Protein AF-A0A7K4MLX9-F1 (afdb_monomer)

Radius of gyration: 17.75 Å; Cα contacts (8 Å, |Δi|>4): 336; chains: 1; bounding box: 45×36×47 Å

pLDDT: mean 94.97, std 6.65, range [47.34, 98.75]

Solvent-accessible surface area (backbone atoms only — not comparable to full-atom values): 11763 Å² total; per-residue (Å²): 128,85,78,51,62,34,14,46,46,67,45,58,50,30,61,46,73,47,86,78,78,40,50,75,45,73,46,30,42,31,39,20,49,99,90,43,83,48,68,15,24,62,93,42,92,89,40,18,49,68,58,40,51,53,48,54,52,51,40,49,76,73,60,34,30,38,30,23,75,53,36,79,82,49,44,52,58,47,40,33,73,74,67,72,45,86,79,58,72,91,35,51,46,50,48,63,73,35,66,70,46,47,57,50,54,76,76,45,96,61,89,47,69,58,54,56,26,56,78,68,74,39,78,64,67,38,76,59,71,46,48,73,47,16,56,64,37,58,74,34,66,70,49,44,53,49,11,48,53,53,3,49,54,46,14,73,74,69,73,49,56,51,67,59,29,23,52,50,23,33,53,36,24,18,43,24,46,24,52,51,54,35,40,54,51,21,57,76,54,73,64,37,73,85,30,69,35,42,43,32,54,54,37,49,22,49,36,40,41,52,46,50,54,53,56,66,70,70,108

Mean predicted aligned error: 3.41 Å

Sequence (219 aa):
MNEKIVCLDIETENTGTDIKDGNKRIISIQLYNDEIEEIYYDNSNDTNIEKGKERIKSLLDDGFIFVGYNLINFDVPLIKKFLDIEIPLSSIIEIMEMNKVIELRKNLKKYKLEDVCNELGVECTHKKLLIPFAEQYKNKLDVIERAKMEGAKTASIKGWSLEFCRKRALDLISGGLAILDTYNKFIRSNGSSDSIFYKYAIGDVRTEYNLYRKLRTMN

Secondary structure (DSSP, 8-state):
----EEEEEEEE---SS-TTT----EEEEEEESSS-EEEEETT-SSS-HHHHHHHHHHHHHTT-EEEESSTTTTHHHHHHHHH-----GGGEEEGGGSHHHHHHHTT-S---HHHHHHHTT----GGGGGHHHHHHHHT-HHHHHHHHHHHHHHHHHH---HHHHHHHHHHHHHHHHHHHHHHHHHHHTTT-TTSHHHHHHHHHHHHHHHHHHHHHHT-

Nearest PDB structures (foldseek):
  1jch-assembly1_A  TM=2.380E-01  e=7.430E+00  Escherichia coli str. K-12 substr. W3110
  7nsu-assembly1_D  TM=2.087E-01  e=5.332E+00  Escherichia coli

Foldseek 3Di:
DPAQEKEKDWDFQALFLDLAPRTPATQWIFIDDPVDTAIAGPPAPPRHPLVVLVVVVVCVVVPAAYEAECCVPHVQSRCCVHVVDHDDPVSYDHLCPQPVNVVVVVVDPDNDLVVLCVVLVFDQCLVVLLVVQLVVQLPDPVLLVSLLVQLVVCCVVPVDDSVVSSVSRSSRNSSSVSLVVQSVVCVVVSNDCPGSNNSNRSSRSVSRNVSVVSSVVVD

InterPro domains:
  IPR012337 Ribonuclease H-like superfamily [SSF53098] (5-122)
  IPR036397 Ribonuclease H superfamily [G3DSA:3.30.420.10] (5-219)
  IPR038720 YprB, ribonuclease H-like domain [PF13482] (6-127)

Structure (mmCIF, N/CA/C/O backbone):
data_AF-A0A7K4MLX9-F1
#
_entry.id   AF-A0A7K4MLX9-F1
#
loop_
_atom_site.group_PDB
_atom_site.id
_atom_site.type_symbol
_atom_site.label_atom_id
_atom_site.label_alt_id
_atom_site.label_comp_id
_atom_site.label_asym_id
_atom_site.label_entity_id
_atom_site.label_seq_id
_atom_site.pdbx_PDB_ins_code
_atom_site.Cartn_x
_atom_site.Cartn_y
_atom_site.Cartn_z
_atom_site.occupancy
_atom_site.B_iso_or_equiv
_atom_site.auth_seq_id
_atom_site.auth_comp_id
_atom_site.auth_asym_id
_atom_site.auth_atom_id
_atom_site.pdbx_PDB_model_num
ATOM 1 N N . MET A 1 1 ? -24.659 6.577 16.760 1.00 47.34 1 MET A N 1
ATOM 2 C CA . MET A 1 1 ? -23.652 5.519 16.985 1.00 47.34 1 MET A CA 1
ATOM 3 C C . MET A 1 1 ? -22.390 5.986 16.298 1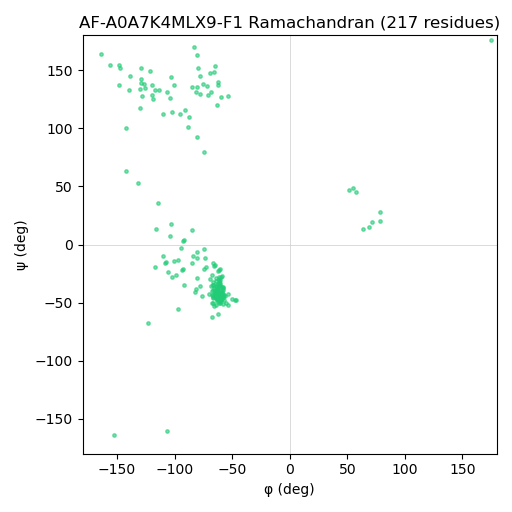.00 47.34 1 MET A C 1
ATOM 5 O O . MET A 1 1 ? -22.505 6.414 15.157 1.00 47.34 1 MET A O 1
ATOM 9 N N . ASN A 1 2 ? -21.242 5.982 16.976 1.00 60.81 2 ASN A N 1
ATOM 10 C CA . ASN A 1 2 ? -19.975 6.192 16.278 1.00 60.81 2 ASN A CA 1
ATOM 11 C C . ASN A 1 2 ? -19.807 5.018 15.312 1.00 60.81 2 ASN A C 1
ATOM 13 O O . ASN A 1 2 ? -19.879 3.865 15.738 1.00 60.81 2 ASN A O 1
ATOM 17 N N . GLU A 1 3 ? -19.704 5.303 14.016 1.00 78.44 3 GLU A N 1
ATOM 18 C CA . GLU A 1 3 ? -19.410 4.270 13.025 1.00 78.44 3 GLU A CA 1
ATOM 19 C C . GLU A 1 3 ? -18.058 3.645 13.392 1.00 78.44 3 GLU A C 1
ATOM 21 O O . GLU A 1 3 ? -17.076 4.361 13.595 1.00 78.44 3 GLU A O 1
ATOM 26 N N . LYS A 1 4 ? -18.012 2.315 13.512 1.00 94.06 4 LYS A N 1
ATOM 27 C CA . LYS A 1 4 ? -16.773 1.572 13.752 1.00 94.06 4 LYS A CA 1
ATOM 28 C C . LYS A 1 4 ? -15.970 1.541 12.451 1.00 94.06 4 LYS A C 1
ATOM 30 O O . LYS A 1 4 ? -16.059 0.585 11.693 1.00 94.06 4 LYS A O 1
ATOM 35 N N . ILE A 1 5 ? -15.263 2.623 12.143 1.00 97.44 5 ILE A N 1
ATOM 36 C CA . ILE A 1 5 ? -14.449 2.740 10.928 1.00 97.44 5 ILE A CA 1
ATOM 37 C C . ILE A 1 5 ? -12.985 2.492 11.266 1.00 97.44 5 ILE A C 1
ATOM 39 O O . ILE A 1 5 ? -12.473 3.017 12.256 1.00 97.44 5 ILE A O 1
ATOM 43 N N . VAL A 1 6 ? -12.297 1.735 10.418 1.00 98.38 6 VAL A N 1
ATOM 44 C CA . VAL A 1 6 ? -10.840 1.599 10.461 1.00 98.38 6 VAL A CA 1
ATOM 45 C C . VAL A 1 6 ? -10.290 1.590 9.043 1.00 98.38 6 VAL A C 1
ATOM 47 O O . VAL A 1 6 ? -10.831 0.936 8.155 1.00 98.38 6 VAL A O 1
ATOM 50 N N . CYS A 1 7 ? -9.244 2.369 8.806 1.00 98.56 7 CYS A N 1
ATOM 51 C CA . CYS A 1 7 ? -8.537 2.365 7.542 1.00 98.56 7 CYS A CA 1
ATOM 52 C C . CYS A 1 7 ? -7.660 1.122 7.451 1.00 98.56 7 CYS A C 1
ATOM 54 O O . CYS A 1 7 ? -7.023 0.762 8.440 1.00 98.56 7 CYS A O 1
ATOM 56 N N . LEU A 1 8 ? -7.636 0.486 6.287 1.00 98.69 8 LEU A N 1
ATOM 57 C CA . LEU A 1 8 ? -6.836 -0.698 5.996 1.00 98.69 8 LEU A CA 1
ATOM 58 C C . LEU A 1 8 ? -6.009 -0.423 4.745 1.00 98.69 8 LEU A C 1
ATOM 60 O O . LEU A 1 8 ? -6.537 0.131 3.791 1.00 98.69 8 LEU A O 1
ATOM 64 N N . ASP A 1 9 ? -4.752 -0.843 4.757 1.00 98.50 9 ASP A N 1
ATOM 65 C CA . ASP A 1 9 ? -3.885 -0.885 3.577 1.00 98.50 9 ASP A CA 1
ATOM 66 C C . ASP A 1 9 ? -2.912 -2.061 3.720 1.00 98.50 9 ASP A C 1
ATOM 68 O O . ASP A 1 9 ? -2.634 -2.524 4.843 1.00 98.50 9 ASP A O 1
ATOM 72 N N . ILE A 1 10 ? -2.423 -2.578 2.594 1.00 98.38 10 ILE A N 1
ATOM 73 C CA . ILE A 1 10 ? -1.382 -3.603 2.582 1.00 98.38 10 ILE A CA 1
ATOM 74 C C . ILE A 1 10 ? -0.216 -3.242 1.670 1.00 98.38 10 ILE A C 1
ATOM 76 O O . ILE A 1 10 ? -0.364 -2.832 0.523 1.00 98.38 10 ILE A O 1
ATOM 80 N N . GLU A 1 11 ? 0.979 -3.595 2.130 1.00 98.00 11 GLU A N 1
ATOM 81 C CA . GLU A 1 11 ? 2.171 -3.579 1.296 1.00 98.00 11 GLU A CA 1
ATOM 82 C C . GLU A 1 11 ? 2.543 -4.992 0.872 1.00 98.00 11 GLU A C 1
ATOM 84 O O . GLU A 1 11 ? 2.417 -5.964 1.627 1.00 98.00 11 GLU A O 1
ATOM 89 N N . THR A 1 12 ? 3.041 -5.123 -0.356 1.00 97.75 12 THR A N 1
ATOM 90 C CA . THR A 1 12 ? 3.313 -6.426 -0.975 1.00 97.75 12 THR A CA 1
ATOM 91 C C . THR A 1 12 ? 4.722 -6.518 -1.539 1.00 97.75 12 THR A C 1
ATOM 93 O O . THR A 1 12 ? 5.328 -5.537 -1.969 1.00 97.75 12 THR A O 1
ATOM 96 N N . GLU A 1 13 ? 5.261 -7.737 -1.581 1.00 97.25 13 GLU A N 1
ATOM 97 C CA . GLU A 1 13 ? 6.488 -7.994 -2.328 1.00 97.25 13 GLU A CA 1
ATOM 98 C C . GLU A 1 13 ? 6.155 -8.146 -3.815 1.00 97.25 13 GLU A C 1
ATOM 100 O O . GLU A 1 13 ? 5.873 -9.247 -4.302 1.00 97.25 13 GLU A O 1
ATOM 105 N N . ASN A 1 14 ? 6.233 -7.037 -4.545 1.00 96.25 14 ASN A N 1
ATOM 106 C CA . ASN A 1 14 ? 6.149 -7.012 -5.997 1.00 96.25 14 ASN A CA 1
ATOM 107 C C . ASN A 1 14 ? 7.306 -6.205 -6.567 1.00 96.25 14 ASN A C 1
ATOM 109 O O . ASN A 1 14 ? 7.433 -5.016 -6.319 1.00 96.25 14 ASN A O 1
ATOM 113 N N . THR A 1 15 ? 8.163 -6.859 -7.342 1.00 93.31 15 THR A N 1
ATOM 114 C CA . THR A 1 15 ? 9.302 -6.207 -8.010 1.00 93.31 15 THR A CA 1
ATOM 115 C C . THR A 1 15 ? 9.167 -6.264 -9.529 1.00 93.31 15 THR A C 1
ATOM 117 O O . THR A 1 15 ? 10.149 -6.065 -10.241 1.00 93.31 15 THR A O 1
ATOM 120 N N . GLY A 1 16 ? 7.977 -6.607 -10.029 1.00 93.50 16 GLY A N 1
ATOM 121 C CA . GLY A 1 16 ? 7.649 -6.730 -11.443 1.00 93.50 16 GLY A CA 1
ATOM 122 C C . GLY A 1 16 ? 6.774 -5.581 -11.941 1.00 93.50 16 GLY A C 1
ATOM 123 O O . GLY A 1 16 ? 6.721 -4.501 -11.361 1.00 93.50 16 GLY A O 1
ATOM 124 N N . THR A 1 17 ? 6.103 -5.816 -13.065 1.00 92.44 17 THR A N 1
ATOM 125 C CA . THR A 1 17 ? 5.201 -4.853 -13.720 1.00 92.44 17 THR A CA 1
ATOM 126 C C . THR A 1 17 ? 3.727 -5.236 -13.598 1.00 92.44 17 THR A C 1
ATOM 128 O O . THR A 1 17 ? 2.853 -4.396 -13.823 1.00 92.44 17 THR A O 1
ATOM 131 N N . ASP A 1 18 ? 3.446 -6.489 -13.239 1.00 90.62 18 ASP A N 1
ATOM 132 C CA . ASP A 1 18 ? 2.097 -6.988 -13.019 1.00 90.62 18 ASP A CA 1
ATOM 133 C C . ASP A 1 18 ? 1.683 -6.753 -11.567 1.00 90.62 18 ASP A C 1
ATOM 135 O O . ASP A 1 18 ? 2.079 -7.479 -10.657 1.00 90.62 18 ASP A O 1
ATOM 139 N N . ILE A 1 19 ? 0.889 -5.709 -11.349 1.00 83.19 19 ILE A N 1
ATOM 140 C CA . ILE A 1 19 ? 0.413 -5.325 -10.018 1.00 83.19 19 ILE A CA 1
ATOM 141 C C . ILE A 1 19 ? -0.672 -6.258 -9.470 1.00 83.19 19 ILE A C 1
ATOM 143 O O . ILE A 1 19 ? -1.007 -6.136 -8.302 1.00 83.19 19 ILE A O 1
ATOM 147 N N . LYS A 1 20 ? -1.254 -7.157 -10.272 1.00 81.81 20 LYS A N 1
ATOM 148 C CA . LYS A 1 20 ? -2.275 -8.099 -9.789 1.00 81.81 20 LYS A CA 1
ATOM 149 C C . LYS A 1 20 ? -1.642 -9.443 -9.470 1.00 81.81 20 LYS A C 1
ATOM 151 O O . LYS A 1 20 ? -1.705 -9.914 -8.334 1.00 81.81 20 LYS A O 1
ATOM 156 N N . ASP A 1 21 ? -0.954 -10.005 -10.455 1.00 86.69 21 ASP A N 1
ATOM 157 C CA . ASP A 1 21 ? -0.455 -11.376 -10.386 1.00 86.69 21 ASP A CA 1
ATOM 158 C C . ASP A 1 21 ? 1.034 -11.460 -10.033 1.00 86.69 21 ASP A C 1
ATOM 160 O O . ASP A 1 21 ? 1.507 -12.516 -9.618 1.00 86.69 21 ASP A O 1
ATOM 164 N N . GLY A 1 22 ? 1.771 -10.347 -10.119 1.00 90.88 22 GLY A N 1
ATOM 165 C CA . GLY A 1 22 ? 3.198 -10.278 -9.782 1.00 90.88 22 GLY A CA 1
ATOM 166 C C . GLY A 1 22 ? 3.509 -10.156 -8.286 1.00 90.88 22 GLY A C 1
ATOM 167 O O . GLY A 1 22 ? 4.680 -10.226 -7.907 1.00 90.88 22 GLY A O 1
ATOM 168 N N . ASN A 1 23 ? 2.493 -9.989 -7.432 1.00 96.25 23 ASN A N 1
ATOM 169 C CA . ASN A 1 23 ? 2.669 -9.974 -5.979 1.00 96.25 23 ASN A CA 1
ATOM 170 C C . ASN A 1 23 ? 3.000 -11.385 -5.488 1.00 96.25 23 ASN A C 1
ATOM 172 O O . ASN A 1 23 ? 2.269 -12.332 -5.792 1.00 96.25 23 ASN A O 1
ATOM 176 N N . LYS A 1 24 ? 4.077 -11.526 -4.710 1.00 96.31 24 LYS A N 1
ATOM 177 C CA . LYS A 1 24 ? 4.509 -12.825 -4.168 1.00 96.31 24 LYS A CA 1
ATOM 178 C C . LYS A 1 24 ? 3.930 -13.134 -2.790 1.00 96.31 24 LYS A C 1
ATOM 180 O O . LYS A 1 24 ? 3.677 -14.294 -2.493 1.00 96.31 24 LYS A O 1
ATOM 185 N N . ARG A 1 25 ? 3.770 -12.101 -1.961 1.00 96.75 25 ARG A N 1
ATOM 186 C CA . ARG A 1 25 ? 3.220 -12.151 -0.598 1.00 96.75 25 ARG A CA 1
ATOM 187 C C . ARG A 1 25 ? 2.836 -10.748 -0.133 1.00 96.75 25 ARG A C 1
ATOM 189 O O . ARG A 1 25 ? 3.324 -9.762 -0.693 1.00 96.75 25 ARG A O 1
ATOM 196 N N . ILE A 1 26 ? 2.033 -10.680 0.923 1.00 98.12 26 ILE A N 1
ATOM 197 C CA . ILE A 1 26 ? 1.863 -9.474 1.742 1.00 98.12 26 ILE A CA 1
ATOM 198 C C . ILE A 1 26 ? 3.074 -9.372 2.673 1.00 98.12 26 ILE A C 1
ATOM 200 O O . ILE A 1 26 ? 3.434 -10.352 3.322 1.00 98.12 26 ILE A O 1
ATOM 204 N N . ILE A 1 27 ? 3.724 -8.210 2.707 1.00 98.31 27 ILE A N 1
ATOM 205 C CA . ILE A 1 27 ? 4.86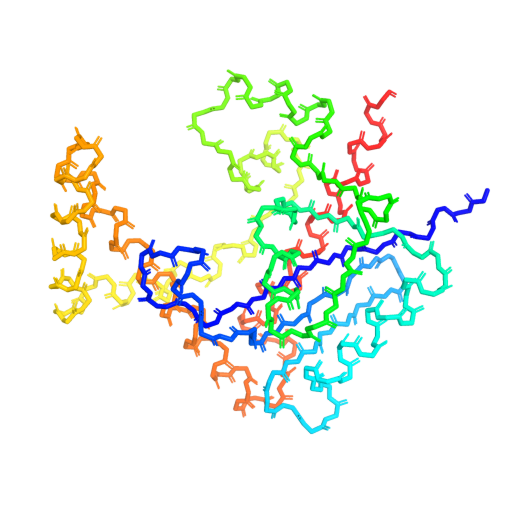3 -7.943 3.599 1.00 98.31 27 ILE A CA 1
ATOM 206 C C . ILE A 1 27 ? 4.440 -7.172 4.844 1.00 98.31 27 ILE A C 1
ATOM 208 O O . ILE A 1 27 ? 5.069 -7.340 5.891 1.00 98.31 27 ILE A O 1
ATOM 212 N N . SER A 1 28 ? 3.360 -6.391 4.762 1.00 98.69 28 SER A N 1
ATOM 213 C CA . SER A 1 28 ? 2.738 -5.786 5.933 1.00 98.69 28 SER A CA 1
ATOM 214 C C . SER A 1 28 ? 1.265 -5.437 5.724 1.00 98.69 28 SER A C 1
ATOM 216 O O . SER A 1 28 ? 0.827 -5.169 4.612 1.00 98.69 28 SER A O 1
ATOM 218 N N . ILE A 1 29 ? 0.523 -5.399 6.827 1.00 98.75 29 ILE A N 1
ATOM 219 C CA . ILE A 1 29 ? -0.868 -4.954 6.962 1.00 98.75 29 ILE A CA 1
ATOM 220 C C . ILE A 1 29 ? -0.866 -3.742 7.892 1.00 98.75 29 ILE A C 1
ATOM 222 O O . ILE A 1 29 ? -0.189 -3.773 8.923 1.00 98.75 29 ILE A O 1
ATOM 226 N N . GLN A 1 30 ? -1.558 -2.670 7.522 1.00 98.69 30 GLN A N 1
ATOM 227 C CA . GLN A 1 30 ? -1.665 -1.452 8.322 1.00 98.69 30 GLN A CA 1
ATOM 228 C C . GLN A 1 30 ? -3.127 -1.206 8.665 1.00 98.69 30 GLN A C 1
ATOM 230 O O . GLN A 1 30 ? -4.000 -1.363 7.814 1.00 98.69 30 GLN A O 1
ATOM 235 N N . LEU A 1 31 ? -3.385 -0.819 9.912 1.00 98.75 31 LEU A N 1
ATOM 236 C CA . LEU A 1 31 ? -4.710 -0.448 10.393 1.00 98.75 31 LEU A CA 1
ATOM 237 C C . LEU A 1 31 ? -4.634 0.897 11.107 1.00 98.75 31 LEU A C 1
ATOM 239 O O . LEU A 1 31 ? -3.748 1.101 11.941 1.00 98.75 31 LEU A O 1
ATOM 243 N N . TYR A 1 32 ? -5.563 1.802 10.799 1.00 98.62 32 TYR A N 1
ATOM 244 C CA . TYR A 1 32 ? -5.571 3.124 11.420 1.00 98.62 32 TYR A CA 1
ATOM 245 C C . TYR A 1 32 ? -6.961 3.735 11.604 1.00 98.62 32 TYR A C 1
ATOM 247 O O . TYR A 1 32 ? -7.783 3.734 10.691 1.00 98.62 32 TYR A O 1
ATOM 255 N N . ASN A 1 33 ? -7.200 4.333 12.768 1.00 97.25 33 ASN A N 1
ATOM 256 C CA . ASN A 1 33 ? -8.229 5.347 13.002 1.00 97.25 33 ASN A CA 1
ATOM 257 C C . ASN A 1 33 ? -7.778 6.262 14.162 1.00 97.25 33 ASN A C 1
ATOM 259 O O . ASN A 1 33 ? -6.606 6.278 14.521 1.00 97.25 33 ASN A O 1
ATOM 263 N N . ASP A 1 34 ? -8.689 7.035 14.760 1.00 94.88 34 ASP A N 1
ATOM 264 C CA . ASP A 1 34 ? -8.337 7.935 15.872 1.00 94.88 34 ASP A CA 1
ATOM 265 C C . ASP A 1 34 ? -7.902 7.197 17.167 1.00 94.88 34 ASP A C 1
ATOM 267 O O . ASP A 1 34 ? -7.305 7.813 18.049 1.00 94.88 34 ASP A O 1
ATOM 271 N N . GLU A 1 35 ? -8.186 5.895 17.295 1.00 94.88 35 GLU A N 1
ATOM 272 C CA . GLU A 1 35 ? -7.910 5.060 18.480 1.00 94.88 35 GLU A CA 1
ATOM 273 C C . GLU A 1 35 ? -6.925 3.907 18.203 1.00 94.88 35 GLU A C 1
ATOM 275 O O . GLU A 1 35 ? -6.344 3.343 19.130 1.00 94.88 35 GLU A O 1
ATOM 280 N N . ILE A 1 36 ? -6.745 3.542 16.934 1.00 95.88 36 ILE A N 1
ATOM 281 C CA . ILE A 1 36 ? -5.993 2.381 16.462 1.00 95.88 36 ILE A CA 1
ATOM 282 C C . ILE A 1 36 ? -4.860 2.875 15.569 1.00 95.88 36 ILE A C 1
ATOM 284 O O . ILE A 1 36 ? -5.093 3.593 14.603 1.00 95.88 36 ILE A O 1
ATOM 288 N N . GLU A 1 37 ? -3.642 2.424 15.849 1.00 97.88 37 GLU A N 1
ATOM 289 C CA . GLU A 1 37 ? -2.508 2.520 14.936 1.00 97.88 37 GLU A CA 1
ATOM 290 C C . GLU A 1 37 ? -1.685 1.241 15.052 1.00 97.88 37 GLU A C 1
ATOM 292 O O . GLU A 1 37 ? -0.918 1.049 15.996 1.00 97.88 37 GLU A O 1
ATOM 297 N N . GLU A 1 38 ? -1.884 0.336 14.102 1.00 98.12 38 GLU A N 1
ATOM 298 C CA . GLU A 1 38 ? -1.312 -1.004 14.146 1.00 98.12 38 GLU A CA 1
ATOM 299 C C . GLU A 1 38 ? -0.604 -1.307 12.820 1.00 98.12 38 GLU A C 1
ATOM 301 O O . GLU A 1 38 ? -1.098 -0.996 11.734 1.00 98.12 38 GLU A O 1
ATOM 306 N N . ILE A 1 39 ? 0.563 -1.947 12.909 1.00 98.25 39 ILE A N 1
ATOM 307 C CA . ILE A 1 39 ? 1.251 -2.541 11.765 1.00 98.25 39 ILE A CA 1
ATOM 308 C C . ILE A 1 39 ? 1.599 -3.988 12.089 1.00 98.25 39 ILE A C 1
ATOM 310 O O . ILE A 1 39 ? 2.233 -4.284 13.103 1.00 98.25 39 ILE A O 1
ATOM 314 N N . TYR A 1 40 ? 1.211 -4.881 11.189 1.00 98.56 40 TYR A N 1
ATOM 315 C CA . TYR A 1 40 ? 1.574 -6.289 11.219 1.00 98.56 40 TYR A CA 1
ATOM 316 C C . TYR A 1 40 ? 2.466 -6.576 10.029 1.00 98.56 40 TYR A C 1
ATOM 318 O O . TYR A 1 40 ? 2.155 -6.140 8.926 1.00 98.56 40 TYR A O 1
ATOM 326 N N . TYR A 1 41 ? 3.580 -7.271 10.210 1.00 98.12 41 TYR A N 1
ATOM 327 C CA . TYR A 1 41 ? 4.544 -7.457 9.134 1.00 98.12 41 TYR A CA 1
ATOM 328 C C . TYR A 1 41 ? 5.258 -8.796 9.203 1.00 98.12 41 TYR A C 1
ATOM 330 O O . TYR A 1 41 ? 5.431 -9.390 10.268 1.00 98.12 41 TYR A O 1
ATOM 338 N N . ASP A 1 42 ? 5.672 -9.288 8.040 1.00 93.44 42 ASP A N 1
ATOM 339 C CA . ASP A 1 42 ? 6.329 -10.588 7.961 1.00 93.44 42 ASP A CA 1
ATOM 340 C C . ASP A 1 42 ? 7.695 -10.551 8.682 1.00 93.44 42 ASP A C 1
ATOM 342 O O . ASP A 1 42 ? 8.354 -9.513 8.742 1.00 93.44 42 ASP A O 1
ATOM 346 N N . ASN A 1 43 ? 8.132 -11.668 9.259 1.00 89.94 43 ASN A N 1
ATOM 347 C CA . ASN A 1 43 ? 9.334 -11.776 10.108 1.00 89.94 43 ASN A CA 1
ATOM 348 C C . ASN A 1 43 ? 9.321 -10.968 11.426 1.00 89.94 43 ASN A C 1
ATOM 350 O O . ASN A 1 43 ? 10.369 -10.823 12.057 1.00 89.94 43 ASN A O 1
ATOM 354 N N . SER A 1 44 ? 8.172 -10.453 11.871 1.00 92.44 44 SER A N 1
ATOM 355 C CA . SER A 1 44 ? 8.007 -9.999 13.260 1.00 92.44 44 SER A CA 1
ATOM 356 C C . SER A 1 44 ? 7.792 -11.196 14.193 1.00 92.44 44 SER A C 1
ATOM 358 O O . SER A 1 44 ? 7.113 -12.152 13.825 1.00 92.44 44 SER A O 1
ATOM 360 N N . ASN A 1 45 ? 8.304 -11.145 15.424 1.00 86.38 45 ASN A N 1
ATOM 361 C CA . ASN A 1 45 ? 7.945 -12.135 16.449 1.00 86.38 45 ASN A CA 1
ATOM 362 C C . ASN A 1 45 ? 6.598 -11.789 17.112 1.00 86.38 45 ASN A C 1
ATOM 364 O O . ASN A 1 45 ? 5.770 -12.667 17.363 1.00 86.38 45 ASN A O 1
ATOM 368 N N . ASP A 1 46 ? 6.346 -10.498 17.342 1.00 89.50 46 ASP A N 1
ATOM 369 C CA . ASP A 1 46 ? 5.235 -10.039 18.181 1.00 89.50 46 ASP A CA 1
ATOM 370 C C . ASP A 1 46 ? 4.065 -9.444 17.392 1.00 89.50 46 ASP A C 1
ATOM 372 O O . ASP A 1 46 ? 2.929 -9.493 17.861 1.00 89.50 46 ASP A O 1
ATOM 376 N N . THR A 1 47 ? 4.310 -8.953 16.181 1.00 93.19 47 THR A N 1
ATOM 377 C CA . THR A 1 47 ? 3.333 -8.270 15.316 1.00 93.19 47 THR A CA 1
ATOM 378 C C . THR A 1 47 ? 3.380 -8.840 13.898 1.00 93.19 47 THR A C 1
ATOM 380 O O . THR A 1 47 ? 3.600 -8.132 12.921 1.00 93.19 47 THR A O 1
ATOM 383 N N . ASN A 1 48 ? 3.249 -10.161 13.775 1.00 96.69 48 ASN A N 1
ATOM 384 C CA . ASN A 1 48 ? 3.352 -10.853 12.489 1.00 96.69 48 ASN A CA 1
ATOM 385 C C . ASN A 1 48 ? 2.052 -10.841 11.673 1.00 96.69 48 ASN A C 1
ATOM 387 O O . ASN A 1 48 ? 0.987 -10.474 12.167 1.00 96.69 48 ASN A O 1
ATOM 391 N N . ILE A 1 49 ? 2.152 -11.274 10.414 1.00 97.75 49 ILE A N 1
ATOM 392 C CA . ILE A 1 49 ? 1.026 -11.335 9.473 1.00 97.75 49 ILE A CA 1
ATOM 393 C C . ILE A 1 49 ? -0.129 -12.206 9.987 1.00 97.75 49 ILE A C 1
ATOM 395 O O . ILE A 1 49 ? -1.281 -11.823 9.801 1.00 97.75 49 ILE A O 1
ATOM 399 N N . GLU A 1 50 ? 0.139 -13.316 10.682 1.00 96.81 50 GLU A N 1
ATOM 400 C CA . GLU A 1 50 ? -0.926 -14.166 11.241 1.00 96.81 50 GLU A CA 1
ATOM 401 C C . GLU A 1 50 ? -1.740 -13.431 12.314 1.00 96.81 50 GLU A C 1
ATOM 403 O O . GLU A 1 50 ? -2.970 -13.446 12.271 1.00 96.81 50 GLU A O 1
ATOM 408 N N . LYS A 1 51 ? -1.080 -12.679 13.202 1.00 98.00 51 LYS A N 1
ATOM 409 C CA . LYS A 1 51 ? -1.768 -11.792 14.154 1.00 98.00 51 LYS A CA 1
ATOM 410 C C . LYS A 1 51 ? -2.556 -10.691 13.444 1.00 98.00 51 LYS A C 1
ATOM 412 O O . LYS A 1 51 ? -3.656 -10.356 13.871 1.00 98.00 51 LYS A O 1
ATOM 417 N N . GLY A 1 52 ? -2.034 -10.154 12.340 1.00 98.19 52 GLY A N 1
ATOM 418 C CA . GLY A 1 52 ? -2.765 -9.193 11.509 1.00 98.19 52 GLY A CA 1
ATOM 419 C C . GLY A 1 52 ? -4.021 -9.798 10.879 1.00 98.19 52 GLY A C 1
ATOM 420 O O . GLY A 1 52 ? -5.079 -9.174 10.865 1.00 98.19 52 GLY A O 1
ATOM 421 N N . LYS A 1 53 ? -3.941 -11.052 10.430 1.00 98.31 53 LYS A N 1
ATOM 422 C CA . LYS A 1 53 ? -5.085 -11.825 9.935 1.00 98.31 53 LYS A CA 1
ATOM 423 C C . LYS A 1 53 ? -6.138 -12.049 11.020 1.00 98.31 53 LYS A C 1
ATOM 425 O O . LYS A 1 53 ? -7.321 -11.828 10.763 1.00 98.31 53 LYS A O 1
ATOM 430 N N . GLU A 1 54 ? -5.734 -12.462 12.219 1.00 98.31 54 GLU A N 1
ATOM 431 C CA . GLU A 1 54 ? -6.638 -12.595 13.371 1.00 98.31 54 GLU A CA 1
ATOM 432 C C . GLU A 1 54 ? -7.295 -11.256 13.719 1.00 98.31 54 GLU A C 1
ATOM 434 O O . GLU A 1 54 ? -8.503 -11.195 13.952 1.00 98.31 54 GLU A O 1
ATOM 439 N N . ARG A 1 55 ? -6.520 -10.168 13.671 1.00 98.31 55 ARG A N 1
ATOM 440 C CA . ARG A 1 55 ? -7.008 -8.818 13.943 1.00 98.31 55 ARG A CA 1
ATOM 441 C C . ARG A 1 55 ? -8.067 -8.360 12.945 1.00 98.31 55 ARG A C 1
ATOM 443 O O . ARG A 1 55 ? -9.108 -7.871 13.373 1.00 98.31 55 ARG A O 1
ATOM 450 N N . ILE A 1 56 ? -7.844 -8.555 11.643 1.00 98.56 56 ILE A N 1
ATOM 451 C CA . ILE A 1 56 ? -8.839 -8.239 10.604 1.00 98.56 56 ILE A CA 1
ATOM 452 C C . ILE A 1 56 ? -10.142 -9.006 10.862 1.00 98.56 56 ILE A C 1
ATOM 454 O O . ILE A 1 56 ? -11.217 -8.411 10.808 1.00 98.56 56 ILE A O 1
ATOM 458 N N . LYS A 1 57 ? -10.059 -10.306 11.178 1.00 98.50 57 LYS A N 1
ATOM 459 C CA . LYS A 1 57 ? -11.242 -11.130 11.482 1.00 98.50 57 LYS A CA 1
ATOM 460 C C . LYS A 1 57 ? -11.993 -10.622 12.713 1.00 98.50 57 LYS A C 1
ATOM 462 O O . LYS A 1 57 ? -13.196 -10.421 12.637 1.00 98.50 57 LYS A O 1
ATOM 467 N N . SER A 1 58 ? -11.279 -10.330 13.799 1.00 98.38 58 SER A N 1
ATOM 468 C CA . SER A 1 58 ? -11.877 -9.760 15.012 1.00 98.38 58 SER A CA 1
ATOM 469 C C . SER A 1 58 ? -12.586 -8.434 14.734 1.00 98.38 58 SER A C 1
ATOM 471 O O . SER A 1 58 ? -13.691 -8.229 15.221 1.00 98.38 58 SER A O 1
ATOM 473 N N . LEU A 1 59 ? -11.992 -7.547 13.931 1.00 98.19 59 LEU A N 1
ATOM 474 C CA . LEU A 1 59 ? -12.620 -6.275 13.569 1.00 98.19 59 LEU A CA 1
ATOM 475 C C . LEU A 1 59 ? -13.895 -6.487 12.737 1.00 98.19 59 LEU A C 1
ATOM 477 O O . LEU A 1 59 ? -14.891 -5.805 12.977 1.00 98.19 59 LEU A O 1
ATOM 481 N N . LEU A 1 60 ? -13.902 -7.453 11.811 1.00 97.62 60 LEU A N 1
ATOM 482 C CA . LEU A 1 60 ? -15.112 -7.837 11.071 1.00 97.62 60 LEU A CA 1
ATOM 483 C C . LEU A 1 60 ? -16.213 -8.357 11.995 1.00 97.62 60 LEU A C 1
ATOM 485 O O . LEU A 1 60 ? -17.351 -7.901 11.886 1.00 97.62 60 LEU A O 1
ATOM 489 N N . ASP A 1 61 ? -15.873 -9.269 12.907 1.00 97.25 61 ASP A N 1
ATOM 490 C CA . ASP A 1 61 ? -16.813 -9.846 13.874 1.00 97.25 61 ASP A CA 1
ATOM 491 C C . ASP A 1 61 ? -17.384 -8.768 14.811 1.00 97.25 61 ASP A C 1
ATOM 493 O O . ASP A 1 61 ? -18.571 -8.778 15.144 1.00 97.25 61 ASP A O 1
ATOM 497 N N . ASP A 1 62 ? -16.567 -7.770 15.158 1.00 96.75 62 ASP A N 1
ATOM 498 C CA . ASP A 1 62 ? -16.969 -6.600 15.940 1.00 96.75 62 ASP A CA 1
ATOM 499 C C . ASP A 1 62 ? -17.805 -5.583 15.139 1.00 96.75 62 ASP A C 1
ATOM 501 O O . ASP A 1 62 ? -18.280 -4.587 15.704 1.00 96.75 62 ASP A O 1
ATOM 505 N N . GLY A 1 63 ? -18.009 -5.807 13.839 1.00 96.69 63 GLY A N 1
ATOM 506 C CA . GLY A 1 63 ? -18.806 -4.954 12.961 1.00 96.69 63 GLY A CA 1
ATOM 507 C C . GLY A 1 63 ? -18.089 -3.685 12.501 1.00 96.69 63 GLY A C 1
ATOM 508 O O . GLY A 1 63 ? -18.752 -2.675 12.255 1.00 96.69 63 GLY A O 1
ATOM 509 N N . PHE A 1 64 ? -16.755 -3.702 12.416 1.00 97.88 64 PHE A N 1
ATOM 510 C CA . PHE A 1 64 ? -16.014 -2.620 11.774 1.00 97.88 64 PHE A CA 1
ATOM 511 C C . PHE A 1 64 ? -16.243 -2.599 10.260 1.00 97.88 64 PHE A C 1
ATOM 513 O O . PHE A 1 64 ? -16.398 -3.629 9.602 1.00 97.88 64 PHE A O 1
ATOM 520 N N . ILE A 1 65 ? -16.215 -1.390 9.711 1.00 98.25 65 ILE A N 1
ATOM 521 C CA . ILE A 1 65 ? -16.166 -1.114 8.283 1.00 98.25 65 ILE A CA 1
ATOM 522 C C . ILE A 1 65 ? -14.738 -0.688 7.951 1.00 98.25 65 ILE A C 1
ATOM 524 O O . ILE A 1 65 ? -14.201 0.253 8.547 1.00 98.25 65 ILE A O 1
ATOM 528 N N . PHE A 1 66 ? -14.140 -1.369 6.982 1.00 98.56 66 PHE A N 1
ATOM 529 C CA . PHE A 1 66 ? -12.847 -1.002 6.435 1.00 98.56 66 PHE A CA 1
ATOM 530 C C . PHE A 1 66 ? -12.996 0.119 5.423 1.00 98.56 66 PHE A C 1
ATOM 532 O O . PHE A 1 66 ? -13.869 0.083 4.558 1.00 98.56 66 PHE A O 1
ATOM 539 N N . VAL A 1 67 ? -12.125 1.111 5.512 1.00 98.38 67 VAL A N 1
ATOM 540 C CA . VAL A 1 67 ? -12.029 2.186 4.528 1.00 98.38 67 VAL A CA 1
ATOM 541 C C . VAL A 1 67 ? -10.632 2.213 3.931 1.00 98.38 67 VAL A C 1
ATOM 543 O O . VAL A 1 67 ? -9.673 1.832 4.592 1.00 98.38 67 VAL A O 1
ATOM 546 N N . GLY A 1 68 ? -10.520 2.636 2.681 1.00 98.12 68 GLY A N 1
ATOM 547 C CA . GLY A 1 68 ? -9.227 2.833 2.040 1.00 98.12 68 GLY A CA 1
ATOM 548 C C . GLY A 1 68 ? -9.368 3.205 0.573 1.00 98.12 68 GLY A C 1
ATOM 549 O O . GLY A 1 68 ? -10.484 3.283 0.041 1.00 98.12 68 GLY A O 1
ATOM 550 N N . TYR A 1 69 ? -8.243 3.484 -0.075 1.00 96.88 69 TYR A N 1
ATOM 551 C CA . TYR A 1 69 ? -8.194 3.935 -1.461 1.00 96.88 69 TYR A CA 1
ATOM 552 C C . TYR A 1 69 ? -7.783 2.791 -2.392 1.00 96.88 69 TYR A C 1
ATOM 554 O O . TYR A 1 69 ? -6.639 2.359 -2.396 1.00 96.88 69 TYR A O 1
ATOM 562 N N . ASN A 1 70 ? -8.693 2.363 -3.269 1.00 95.31 70 ASN A N 1
ATOM 563 C CA . ASN A 1 70 ? -8.532 1.238 -4.198 1.00 95.31 70 ASN A CA 1
ATOM 564 C C . ASN A 1 70 ? -8.544 -0.165 -3.549 1.00 95.31 70 ASN A C 1
ATOM 566 O O . ASN A 1 70 ? -8.142 -1.140 -4.201 1.00 95.31 70 ASN A O 1
ATOM 570 N N . LEU A 1 71 ? -9.070 -0.283 -2.325 1.00 96.81 71 LEU A N 1
ATOM 571 C CA . LEU A 1 71 ? -9.174 -1.531 -1.563 1.00 96.81 71 LEU A CA 1
ATOM 572 C C . LEU A 1 71 ? -9.790 -2.679 -2.365 1.00 96.81 71 LEU A C 1
ATOM 574 O O . LEU A 1 71 ? -9.278 -3.800 -2.371 1.00 96.81 71 LEU A O 1
ATOM 578 N N . ILE A 1 72 ? -10.908 -2.419 -3.049 1.00 96.81 72 ILE A N 1
ATOM 579 C CA . ILE A 1 72 ? -11.684 -3.478 -3.716 1.00 96.81 72 ILE A CA 1
ATOM 580 C C . ILE A 1 72 ? -10.889 -4.096 -4.873 1.00 96.81 72 ILE A C 1
ATOM 582 O O . ILE A 1 72 ? -11.023 -5.284 -5.171 1.00 96.81 72 ILE A O 1
ATOM 586 N N . ASN A 1 73 ? -10.055 -3.297 -5.539 1.00 94.38 73 ASN A N 1
ATOM 587 C CA . ASN A 1 73 ? -9.340 -3.729 -6.737 1.00 94.38 73 ASN A CA 1
ATOM 588 C C . ASN A 1 73 ? -7.949 -4.299 -6.448 1.00 94.38 73 ASN A C 1
ATOM 590 O O . ASN A 1 73 ? -7.408 -4.988 -7.321 1.00 94.38 73 ASN A O 1
ATOM 594 N N . PHE A 1 74 ? -7.355 -3.975 -5.298 1.00 95.44 74 PHE A N 1
ATOM 595 C CA . PHE A 1 74 ? -5.983 -4.348 -4.967 1.00 95.44 74 PHE A CA 1
ATOM 596 C C . PHE A 1 74 ? -5.910 -5.149 -3.666 1.00 95.44 74 PHE A C 1
ATOM 598 O O . PHE A 1 74 ? -5.642 -6.349 -3.709 1.00 95.44 74 PHE A O 1
ATOM 605 N N . ASP A 1 75 ? -6.215 -4.523 -2.539 1.00 97.88 75 ASP A N 1
ATOM 606 C CA . ASP A 1 75 ? -5.990 -5.066 -1.202 1.00 97.88 75 ASP A CA 1
ATOM 607 C C . ASP A 1 75 ? -6.852 -6.291 -0.918 1.00 97.88 75 ASP A C 1
ATOM 609 O O . ASP A 1 75 ? -6.339 -7.359 -0.592 1.00 97.88 75 ASP A O 1
ATOM 613 N N . VAL A 1 76 ? -8.167 -6.176 -1.114 1.00 97.94 76 VAL A N 1
ATOM 614 C CA . VAL A 1 76 ? -9.137 -7.233 -0.794 1.00 97.94 76 VAL A CA 1
ATOM 615 C C . VAL A 1 76 ? -8.862 -8.527 -1.578 1.00 97.94 76 VAL A C 1
ATOM 617 O O . VAL A 1 76 ? -8.816 -9.593 -0.955 1.00 97.94 76 VAL A O 1
ATOM 620 N N . PRO A 1 77 ? -8.613 -8.500 -2.906 1.00 97.56 77 PRO A N 1
ATOM 621 C CA . PRO A 1 77 ? -8.209 -9.697 -3.643 1.00 97.56 77 PRO A CA 1
ATOM 622 C C . PRO A 1 77 ? -6.933 -10.357 -3.108 1.00 97.56 77 PRO A C 1
ATOM 624 O O . PRO A 1 77 ? -6.849 -11.586 -3.074 1.00 97.56 77 PRO A O 1
ATOM 627 N N . LEU A 1 78 ? -5.937 -9.570 -2.695 1.00 97.62 78 LEU A N 1
ATOM 628 C CA . LEU A 1 78 ? -4.663 -10.094 -2.201 1.00 97.62 78 LEU A CA 1
ATOM 629 C C . LEU A 1 78 ? -4.773 -10.601 -0.761 1.00 97.62 78 LEU A C 1
ATOM 631 O O . LEU A 1 78 ? -4.191 -11.636 -0.447 1.00 97.62 78 LEU A O 1
ATOM 635 N N . ILE A 1 79 ? -5.579 -9.953 0.078 1.00 98.25 79 ILE A N 1
ATOM 636 C CA . ILE A 1 79 ? -5.963 -10.441 1.405 1.00 98.25 79 ILE A CA 1
ATOM 637 C C . ILE A 1 79 ? -6.666 -11.794 1.279 1.00 98.25 79 ILE A C 1
ATOM 639 O O . ILE A 1 79 ? -6.279 -12.746 1.954 1.00 98.25 79 ILE A O 1
ATOM 643 N N . LYS A 1 80 ? -7.620 -11.939 0.352 1.00 98.00 80 LYS A N 1
ATOM 644 C CA . LYS A 1 80 ? -8.244 -13.240 0.077 1.00 98.00 80 LYS A CA 1
ATOM 645 C C . LYS A 1 80 ? -7.216 -14.268 -0.399 1.00 98.00 80 LYS A C 1
ATOM 647 O O . LYS A 1 80 ? -7.167 -15.371 0.130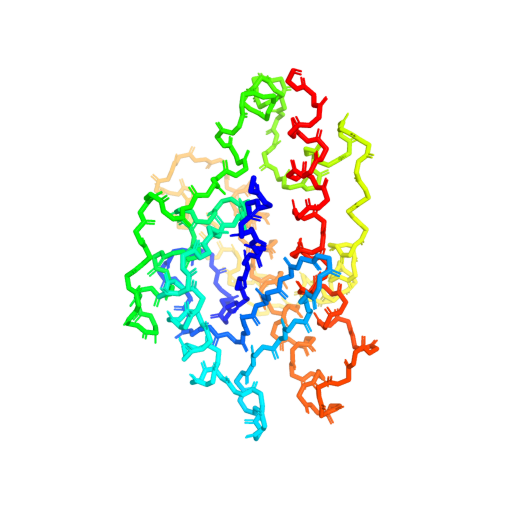 1.00 98.00 80 LYS A O 1
ATOM 652 N N . LYS A 1 81 ? -6.369 -13.903 -1.367 1.00 96.94 81 LYS A N 1
ATOM 653 C CA . LYS A 1 81 ? -5.359 -14.798 -1.958 1.00 96.94 81 LYS A CA 1
ATOM 654 C C . LYS A 1 81 ? -4.320 -15.290 -0.947 1.00 96.94 81 LYS A C 1
ATOM 656 O O . LYS A 1 81 ? -3.947 -16.456 -0.998 1.00 96.94 81 LYS A O 1
ATOM 661 N N . PHE A 1 82 ? -3.805 -14.405 -0.096 1.00 97.56 82 PHE A N 1
ATOM 662 C CA . PHE A 1 82 ? -2.655 -14.696 0.763 1.00 97.56 82 PHE A CA 1
ATOM 663 C C . PHE A 1 82 ? -3.021 -14.986 2.214 1.00 97.56 82 PHE A C 1
ATOM 665 O O . PHE A 1 82 ? -2.284 -15.711 2.873 1.00 97.56 82 PHE A O 1
ATOM 672 N N . LEU A 1 83 ? -4.130 -14.439 2.716 1.00 97.62 83 LEU A N 1
ATOM 673 C CA . LEU A 1 83 ? -4.544 -14.596 4.113 1.00 97.62 83 LEU A CA 1
ATOM 674 C C . LEU A 1 83 ? -5.783 -15.478 4.268 1.00 97.62 83 LEU A C 1
ATOM 676 O O . LEU A 1 83 ? -6.098 -15.854 5.398 1.00 97.62 83 LEU A O 1
ATOM 680 N N . ASP A 1 84 ? -6.464 -15.831 3.174 1.00 97.88 84 ASP A N 1
ATOM 681 C CA . ASP A 1 84 ? -7.715 -16.598 3.196 1.00 97.88 84 ASP A CA 1
ATOM 682 C C . ASP A 1 84 ? -8.781 -15.917 4.078 1.00 97.88 84 ASP A C 1
ATOM 684 O O . ASP A 1 84 ? -9.361 -16.496 5.000 1.00 97.88 84 ASP A O 1
ATOM 688 N N . ILE A 1 85 ? -8.961 -14.612 3.847 1.00 97.94 85 ILE A N 1
ATOM 689 C CA . ILE A 1 85 ? -9.995 -13.787 4.479 1.00 97.94 85 ILE A CA 1
ATOM 690 C C . ILE A 1 85 ? -10.901 -13.233 3.384 1.00 97.94 85 ILE A C 1
ATOM 692 O O . ILE A 1 85 ? -10.440 -12.563 2.459 1.00 97.94 85 ILE A O 1
ATOM 696 N N . GLU A 1 86 ? -12.203 -13.469 3.512 1.00 97.62 86 GLU A N 1
ATOM 697 C CA . GLU A 1 86 ? -13.210 -12.800 2.696 1.00 97.62 86 GLU A CA 1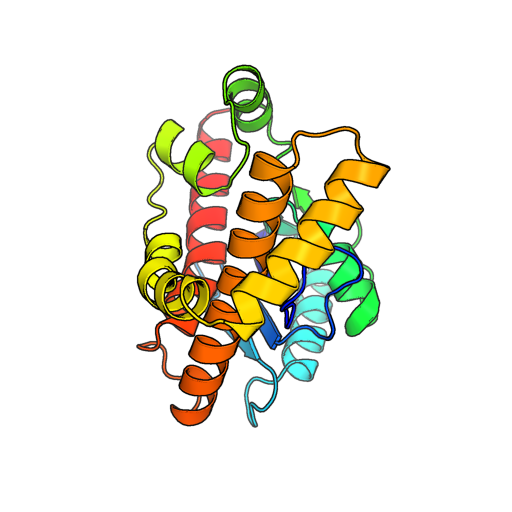
ATOM 698 C C . GLU A 1 86 ? -13.744 -11.582 3.449 1.00 97.62 86 GLU A C 1
ATOM 700 O O . GLU A 1 86 ? -14.404 -11.722 4.475 1.00 97.62 86 GLU A O 1
ATOM 705 N N . ILE A 1 87 ? -13.451 -10.384 2.941 1.00 98.06 87 ILE A N 1
ATOM 706 C CA . ILE A 1 87 ? -14.006 -9.134 3.467 1.00 98.06 87 ILE A CA 1
ATOM 707 C C . ILE A 1 87 ? -15.303 -8.840 2.697 1.00 98.06 87 ILE A C 1
ATOM 709 O O . ILE A 1 87 ? -15.242 -8.628 1.480 1.00 98.06 87 ILE A O 1
ATOM 713 N N . PRO A 1 88 ? -16.480 -8.831 3.350 1.00 97.88 88 PRO A N 1
ATOM 714 C CA . PRO A 1 88 ? -17.736 -8.519 2.678 1.00 97.88 88 PRO A CA 1
ATOM 715 C C . PRO A 1 88 ? -17.728 -7.094 2.119 1.00 97.88 88 PRO A C 1
ATOM 717 O O . PRO A 1 88 ? -17.312 -6.161 2.802 1.00 97.88 88 PRO A O 1
ATOM 720 N N . LEU A 1 89 ? -18.275 -6.893 0.916 1.00 97.25 89 LEU A N 1
ATOM 721 C CA . LEU A 1 89 ? -18.401 -5.550 0.327 1.00 97.25 89 LEU A CA 1
ATOM 722 C C . LEU A 1 89 ? -19.247 -4.600 1.190 1.00 97.25 89 LEU A C 1
ATOM 724 O O . LEU A 1 89 ? -19.020 -3.398 1.175 1.00 97.25 89 LEU A O 1
ATOM 728 N N . SER A 1 90 ? -20.190 -5.132 1.974 1.00 96.81 90 SER A N 1
ATOM 729 C CA . SER A 1 90 ? -20.973 -4.358 2.948 1.00 96.81 90 SER A CA 1
ATOM 730 C C . SER A 1 90 ? -20.138 -3.793 4.100 1.00 96.81 90 SER A C 1
ATOM 732 O O . SER A 1 90 ? -20.594 -2.883 4.784 1.00 96.81 90 SER A O 1
ATOM 734 N N . SER A 1 91 ? -18.939 -4.333 4.318 1.00 97.75 91 SER A N 1
ATOM 735 C CA . SER A 1 91 ? -17.986 -3.902 5.340 1.00 97.75 91 SER A CA 1
ATOM 736 C C . SER A 1 91 ? -16.851 -3.068 4.741 1.00 97.75 91 SER A C 1
ATOM 738 O O . SER A 1 91 ? -15.809 -2.936 5.375 1.00 97.75 91 SER A O 1
ATOM 740 N N . ILE A 1 92 ? -17.018 -2.531 3.525 1.00 98.38 92 ILE A N 1
ATOM 741 C CA . ILE A 1 92 ? -16.008 -1.719 2.838 1.00 98.38 92 ILE A CA 1
ATOM 742 C C . ILE A 1 92 ? -16.595 -0.367 2.428 1.00 98.38 92 ILE A C 1
ATOM 744 O O . ILE A 1 92 ? -17.668 -0.286 1.832 1.00 98.38 92 ILE A O 1
ATOM 748 N N . ILE A 1 93 ? -15.839 0.698 2.681 1.00 97.94 93 ILE A N 1
ATOM 749 C CA . ILE A 1 93 ? -15.999 2.003 2.045 1.00 97.94 93 ILE A CA 1
ATOM 750 C C . ILE A 1 93 ? -14.805 2.211 1.112 1.00 97.94 93 ILE A C 1
ATOM 752 O O . ILE A 1 93 ? -13.671 2.376 1.552 1.00 97.94 93 ILE A O 1
ATOM 756 N N . GLU A 1 94 ? -15.070 2.222 -0.190 1.00 97.44 94 GLU A N 1
ATOM 757 C CA . GLU A 1 94 ? -14.069 2.506 -1.217 1.00 97.44 94 GLU A CA 1
ATOM 758 C C . GLU A 1 94 ? -13.991 4.018 -1.457 1.00 97.44 94 GLU A C 1
ATOM 760 O O . GLU A 1 94 ? -14.913 4.616 -2.023 1.00 97.44 94 GLU A O 1
ATOM 765 N N . ILE A 1 95 ? -12.888 4.649 -1.036 1.00 97.19 95 ILE A N 1
ATOM 766 C CA . ILE A 1 95 ? -12.703 6.102 -1.168 1.00 97.19 95 ILE A CA 1
ATOM 767 C C . ILE A 1 95 ? -12.783 6.525 -2.641 1.00 97.19 95 ILE A C 1
ATOM 769 O O . ILE A 1 95 ? -1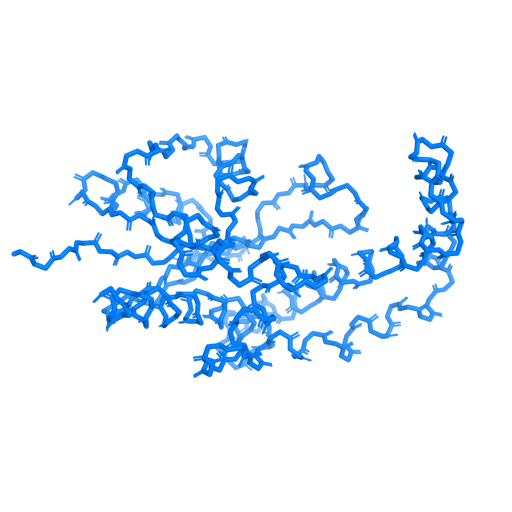3.351 7.578 -2.949 1.00 97.19 95 ILE A O 1
ATOM 773 N N . MET A 1 96 ? -12.275 5.704 -3.570 1.00 94.25 96 MET A N 1
ATOM 774 C CA . MET A 1 96 ? -12.309 6.008 -5.006 1.00 94.25 96 MET A CA 1
ATOM 775 C C . MET A 1 96 ? -13.722 6.156 -5.581 1.00 94.25 96 MET A C 1
ATOM 777 O O . MET A 1 96 ? -13.881 6.807 -6.621 1.00 94.25 96 MET A O 1
ATOM 781 N N . GLU A 1 97 ? -14.713 5.573 -4.908 1.00 94.44 97 GLU A N 1
ATOM 782 C CA . GLU A 1 97 ? -16.119 5.553 -5.309 1.00 94.44 97 GLU A CA 1
ATOM 783 C C . GLU A 1 97 ? -16.978 6.531 -4.483 1.00 94.44 97 GLU A C 1
ATOM 785 O O . GLU A 1 97 ? -18.197 6.595 -4.638 1.00 94.44 97 GLU A O 1
ATOM 790 N N . MET A 1 98 ? -16.363 7.361 -3.634 1.00 95.06 98 MET A N 1
ATOM 791 C CA . MET A 1 98 ? -17.063 8.475 -2.994 1.00 95.06 98 MET A CA 1
ATOM 792 C C . MET A 1 98 ? -17.348 9.583 -4.019 1.00 95.06 98 MET A C 1
ATOM 794 O O . MET A 1 98 ? -16.468 9.973 -4.788 1.00 95.06 98 MET A O 1
ATOM 798 N N . ASN A 1 99 ? -18.562 10.148 -3.994 1.00 93.88 99 ASN A N 1
ATOM 799 C CA . ASN A 1 99 ? -19.061 11.101 -5.000 1.00 93.88 99 ASN A CA 1
ATOM 800 C C . ASN A 1 99 ? -18.066 12.211 -5.355 1.00 93.88 99 ASN A C 1
ATOM 802 O O . ASN A 1 99 ? -17.797 12.451 -6.533 1.00 93.88 99 ASN A O 1
ATOM 806 N N . LYS A 1 100 ? -17.472 12.862 -4.348 1.00 93.31 100 LYS A N 1
ATOM 807 C CA . LYS A 1 100 ? -16.545 13.967 -4.602 1.00 93.31 100 LYS A CA 1
ATOM 808 C C . LYS A 1 100 ? -15.262 13.517 -5.303 1.00 93.31 100 LYS A C 1
ATOM 810 O O . LYS A 1 100 ? -14.739 14.237 -6.151 1.00 93.31 100 LYS A O 1
ATOM 815 N N . VAL A 1 101 ? -14.778 12.316 -4.994 1.00 93.25 101 VAL A N 1
ATOM 816 C CA . VAL A 1 101 ? -13.621 11.718 -5.668 1.00 93.25 101 VAL A CA 1
ATOM 817 C C . VAL A 1 101 ? -13.989 11.339 -7.101 1.00 93.25 101 VAL A C 1
ATOM 819 O O . VAL A 1 101 ? -13.239 11.664 -8.018 1.00 93.25 101 VAL A O 1
ATOM 822 N N . ILE A 1 102 ? -15.168 10.750 -7.329 1.00 92.06 102 ILE A N 1
ATOM 823 C CA . ILE A 1 102 ? -15.685 10.465 -8.678 1.00 92.06 102 ILE A CA 1
ATOM 824 C C . ILE A 1 102 ? -15.754 11.747 -9.526 1.00 92.06 102 ILE A C 1
ATOM 826 O O . ILE A 1 102 ? -15.348 11.741 -10.689 1.00 92.06 102 ILE A O 1
ATOM 830 N N . GLU A 1 103 ? -16.238 12.857 -8.963 1.00 91.44 103 GLU A N 1
ATOM 831 C CA . GLU A 1 103 ? -16.270 14.158 -9.642 1.00 91.44 103 GLU A CA 1
ATOM 832 C C . GLU A 1 103 ? -14.874 14.656 -10.013 1.00 91.44 103 GLU A C 1
ATOM 834 O O . GLU A 1 103 ? -14.639 15.010 -11.170 1.00 91.44 103 GLU A O 1
ATOM 839 N N . LEU A 1 104 ? -13.939 14.654 -9.058 1.00 90.31 104 LEU A N 1
ATOM 840 C CA . LEU A 1 104 ? -12.558 15.083 -9.294 1.00 90.31 104 LEU A CA 1
ATOM 841 C C . LEU A 1 104 ? -11.890 14.236 -10.379 1.00 90.31 104 LEU A C 1
ATOM 843 O O . LEU A 1 104 ? -11.236 14.769 -11.277 1.00 90.31 104 LEU A O 1
ATOM 847 N N . ARG A 1 105 ? -12.124 12.921 -10.366 1.00 83.88 105 ARG A N 1
ATOM 848 C CA . ARG A 1 105 ? -11.587 11.985 -11.361 1.00 83.88 105 ARG A CA 1
ATOM 849 C C . ARG A 1 105 ? -12.051 12.293 -12.788 1.00 83.88 105 ARG A C 1
ATOM 851 O O . ARG A 1 105 ? -11.353 11.923 -13.720 1.00 83.88 105 ARG A O 1
ATOM 858 N N . LYS A 1 106 ? -13.153 13.012 -13.013 1.00 85.50 106 LYS A N 1
ATOM 859 C CA . LYS A 1 106 ? -13.524 13.439 -14.380 1.00 85.50 106 LYS A CA 1
ATOM 860 C C . LYS A 1 106 ? -12.542 14.457 -14.968 1.00 85.50 106 LYS A C 1
ATOM 862 O O . LYS A 1 106 ? -12.404 14.530 -16.185 1.00 85.50 106 LYS A O 1
ATOM 867 N N . ASN A 1 107 ? -11.858 15.216 -14.113 1.00 80.56 107 ASN A N 1
ATOM 868 C CA . ASN A 1 107 ? -10.970 16.309 -14.509 1.00 80.56 107 ASN A CA 1
ATOM 869 C C . ASN A 1 107 ? -9.481 15.976 -14.326 1.00 80.56 107 ASN A C 1
ATOM 871 O O . ASN A 1 107 ? -8.618 16.657 -14.882 1.00 80.56 107 ASN A O 1
ATOM 875 N N . LEU A 1 108 ? -9.159 14.926 -13.567 1.00 74.31 108 LEU A N 1
ATOM 876 C CA . LEU A 1 108 ? -7.782 14.519 -13.310 1.00 74.31 108 LEU A CA 1
ATOM 877 C C . LEU A 1 108 ? -7.225 13.619 -14.422 1.00 74.31 108 LEU A C 1
ATOM 879 O O . LEU A 1 108 ? -7.848 12.653 -14.849 1.00 74.31 108 LEU A O 1
ATOM 883 N N . LYS A 1 109 ? -5.984 13.890 -14.854 1.00 68.12 109 LYS A N 1
ATOM 884 C CA . LYS A 1 109 ? -5.246 13.023 -15.799 1.00 68.12 109 LYS A CA 1
ATOM 885 C C . LYS A 1 109 ? -4.725 11.732 -15.152 1.00 68.12 109 LYS A C 1
ATOM 887 O O . LYS A 1 109 ? -4.373 10.793 -15.865 1.00 68.12 109 LYS A O 1
ATOM 892 N N . LYS A 1 110 ? -4.595 11.711 -13.822 1.00 65.50 110 LYS A N 1
ATOM 893 C CA . LYS A 1 110 ? -4.102 10.590 -13.009 1.00 65.50 110 LYS A CA 1
ATOM 894 C C . LYS A 1 110 ? -4.962 10.463 -11.753 1.00 65.50 110 LYS A C 1
ATOM 896 O O . LYS A 1 110 ? -5.435 11.460 -11.229 1.00 65.50 110 LYS A O 1
ATOM 901 N N . TYR A 1 111 ? -5.171 9.231 -11.302 1.00 79.50 111 TYR A N 1
ATOM 902 C CA . TYR A 1 111 ? -6.110 8.901 -10.224 1.00 79.50 111 TYR A CA 1
ATOM 903 C C . TYR A 1 111 ? -5.389 8.369 -8.987 1.00 79.50 111 TYR A C 1
ATOM 905 O O . TYR A 1 111 ? -5.865 7.427 -8.353 1.00 79.50 111 TYR A O 1
ATOM 913 N N . LYS A 1 112 ? -4.196 8.893 -8.690 1.00 88.81 112 LYS A N 1
ATOM 914 C CA . LYS A 1 112 ? -3.455 8.464 -7.504 1.00 88.81 112 LYS A CA 1
ATOM 915 C C . LYS A 1 112 ? -4.021 9.150 -6.265 1.00 88.81 112 LYS A C 1
ATOM 917 O O . LYS A 1 112 ? -4.493 10.281 -6.361 1.00 88.81 112 LYS A O 1
ATOM 922 N N . LEU A 1 113 ? -3.886 8.494 -5.114 1.00 92.00 113 LEU A N 1
ATOM 923 C CA . LEU A 1 113 ? -4.209 9.067 -3.807 1.00 92.00 113 LEU A CA 1
ATOM 924 C C . LEU A 1 113 ? -3.604 10.472 -3.643 1.00 92.00 113 LEU A C 1
ATOM 926 O O . LEU A 1 113 ? -4.323 11.411 -3.329 1.00 92.00 113 LEU A O 1
ATOM 930 N N . GLU A 1 114 ? -2.315 10.637 -3.967 1.00 92.94 114 GLU A N 1
ATOM 931 C CA . GLU A 1 114 ? -1.601 11.923 -3.903 1.00 92.94 114 GLU A CA 1
ATOM 932 C C . GLU A 1 114 ? -2.303 13.041 -4.690 1.00 92.94 114 GLU A C 1
ATOM 934 O O . GLU A 1 114 ? -2.400 14.167 -4.206 1.00 92.94 114 GLU A O 1
ATOM 939 N N . ASP A 1 115 ? -2.799 12.738 -5.895 1.00 91.50 115 ASP A N 1
ATOM 940 C CA . ASP A 1 115 ? -3.465 13.721 -6.754 1.00 91.50 115 ASP A CA 1
ATOM 941 C C . ASP A 1 115 ? -4.785 14.176 -6.104 1.00 91.50 115 ASP A C 1
ATOM 943 O O . ASP A 1 115 ? -5.047 15.371 -5.993 1.00 91.50 115 ASP A O 1
ATOM 947 N N . VAL A 1 116 ? -5.583 13.228 -5.599 1.00 93.69 116 VAL A N 1
ATOM 948 C CA . VAL A 1 116 ? -6.862 13.508 -4.921 1.00 93.69 116 VAL A CA 1
ATOM 949 C C . VAL A 1 116 ? -6.647 14.269 -3.611 1.00 93.69 116 VAL A C 1
ATOM 951 O O . VAL A 1 116 ? -7.349 15.244 -3.338 1.00 93.69 116 VAL A O 1
ATOM 954 N N . CYS A 1 117 ? -5.664 13.858 -2.812 1.00 95.06 117 CYS A N 1
ATOM 955 C CA . CYS A 1 117 ? -5.299 14.526 -1.569 1.00 95.06 117 CYS A CA 1
ATOM 956 C C . CYS A 1 117 ? -4.871 15.975 -1.813 1.00 95.06 117 CYS A C 1
ATOM 958 O O . CYS A 1 117 ? -5.352 16.866 -1.115 1.00 95.06 117 CYS A O 1
ATOM 960 N N . ASN A 1 118 ? -4.038 16.230 -2.826 1.00 93.19 118 ASN A N 1
ATOM 961 C CA . ASN A 1 118 ? -3.602 17.584 -3.167 1.00 93.19 118 ASN A CA 1
ATOM 962 C C . ASN A 1 118 ? -4.783 18.487 -3.552 1.00 93.19 118 ASN A C 1
ATOM 964 O O . ASN A 1 118 ? -4.898 19.586 -3.011 1.00 93.19 118 ASN A O 1
ATOM 968 N N . GLU A 1 119 ? -5.688 18.018 -4.418 1.00 93.44 119 GLU A N 1
ATOM 969 C CA . GLU A 1 119 ? -6.885 18.778 -4.821 1.00 93.44 119 GLU A CA 1
ATOM 970 C C . GLU A 1 119 ? -7.803 19.102 -3.637 1.00 93.44 119 GLU A C 1
ATOM 972 O O . GLU A 1 119 ? -8.426 20.161 -3.576 1.00 93.44 119 GLU A O 1
ATOM 977 N N . LEU A 1 120 ? -7.881 18.192 -2.667 1.00 93.50 120 LEU A N 1
ATOM 978 C CA . LEU A 1 120 ? -8.720 18.356 -1.487 1.00 93.50 120 LEU A CA 1
ATOM 979 C C . LEU A 1 120 ? -7.979 18.983 -0.308 1.00 93.50 120 LEU A C 1
ATOM 981 O O . LEU A 1 120 ? -8.576 19.121 0.756 1.00 93.50 120 LEU A O 1
ATOM 985 N N . GLY A 1 121 ? -6.711 19.375 -0.446 1.00 95.44 121 GLY A N 1
ATOM 986 C CA . GLY A 1 121 ? -5.913 19.929 0.650 1.00 95.44 121 GLY A CA 1
ATOM 987 C C . GLY A 1 121 ? -5.803 18.975 1.845 1.00 95.44 121 GLY A C 1
ATOM 988 O O . GLY A 1 121 ? -6.052 19.380 2.982 1.00 95.44 121 GLY A O 1
ATOM 989 N N . VAL A 1 122 ? -5.532 17.698 1.577 1.00 96.81 122 VAL A N 1
ATOM 990 C CA . VAL A 1 122 ? -5.147 16.671 2.555 1.00 96.81 122 VAL A CA 1
ATOM 991 C C . VAL A 1 122 ? -3.660 16.398 2.363 1.00 96.81 122 VAL A C 1
ATOM 993 O O . VAL A 1 122 ? -3.206 16.208 1.237 1.00 96.81 122 VAL A O 1
ATOM 996 N N . GLU A 1 123 ? -2.883 16.393 3.443 1.00 96.31 123 GLU A N 1
ATOM 997 C CA . GLU A 1 123 ? -1.448 16.134 3.342 1.00 96.31 123 GLU A CA 1
ATOM 998 C C . GLU A 1 123 ? -1.169 14.675 2.930 1.00 96.31 123 GLU A C 1
ATOM 1000 O O . GLU A 1 123 ? -1.718 13.731 3.500 1.00 96.31 123 GLU A O 1
ATOM 1005 N N . CYS A 1 124 ? -0.297 14.501 1.932 1.00 96.00 124 CYS A N 1
ATOM 1006 C CA . CYS A 1 124 ? 0.153 13.205 1.415 1.00 96.00 124 CYS A CA 1
ATOM 1007 C C . CYS A 1 124 ? 1.652 13.283 1.065 1.00 96.00 124 CYS A C 1
ATOM 1009 O O . CYS A 1 124 ? 2.066 13.256 -0.096 1.00 96.00 124 CYS A O 1
ATOM 1011 N N . THR A 1 125 ? 2.493 13.516 2.074 1.00 95.69 125 THR A N 1
ATOM 1012 C CA . THR A 1 125 ? 3.940 13.735 1.894 1.00 95.69 125 THR A CA 1
ATOM 1013 C C . THR A 1 125 ? 4.761 12.453 2.033 1.00 95.69 125 THR A C 1
ATOM 1015 O O . THR A 1 125 ? 5.853 12.367 1.465 1.00 95.69 125 THR A O 1
ATOM 1018 N N . HIS A 1 126 ? 4.232 11.428 2.705 1.00 96.06 126 HIS A N 1
ATOM 1019 C CA . HIS A 1 126 ? 4.900 10.147 2.959 1.00 96.06 126 HIS A CA 1
ATOM 1020 C C . HIS A 1 126 ? 5.257 9.383 1.680 1.00 96.06 126 HIS A C 1
ATOM 1022 O O . HIS A 1 126 ? 6.328 8.779 1.615 1.00 96.06 126 HIS A O 1
ATOM 1028 N N . LYS A 1 127 ? 4.449 9.485 0.614 1.00 93.75 127 LYS A N 1
ATOM 1029 C CA . LYS A 1 127 ? 4.755 8.864 -0.690 1.00 93.75 127 LYS A CA 1
ATOM 1030 C C . LYS A 1 127 ? 6.086 9.351 -1.285 1.00 93.75 127 LYS A C 1
ATOM 1032 O O . LYS A 1 127 ? 6.763 8.601 -1.992 1.00 93.75 127 LYS A O 1
ATOM 1037 N N . LYS A 1 128 ? 6.529 10.570 -0.945 1.00 95.81 128 LYS A N 1
ATOM 1038 C CA . LYS A 1 128 ? 7.810 11.130 -1.414 1.00 95.81 128 LYS A CA 1
ATOM 1039 C C . LYS A 1 128 ? 9.030 10.482 -0.756 1.00 95.81 128 LYS A C 1
ATOM 1041 O O . LYS A 1 128 ? 10.120 10.559 -1.322 1.00 95.81 128 LYS A O 1
ATOM 1046 N N . LEU A 1 129 ? 8.867 9.816 0.391 1.00 97.06 129 LEU A N 1
ATOM 1047 C CA . LEU A 1 129 ? 9.970 9.201 1.139 1.00 97.06 129 LEU A CA 1
ATOM 1048 C C . LEU A 1 129 ? 10.662 8.072 0.361 1.00 97.06 129 LEU A C 1
ATOM 1050 O O . LEU A 1 129 ? 11.860 7.855 0.535 1.00 97.06 129 LEU A O 1
ATOM 1054 N N . LEU A 1 130 ? 9.937 7.381 -0.525 1.00 96.12 130 LEU A N 1
ATOM 1055 C CA . LEU A 1 130 ? 10.489 6.298 -1.344 1.00 96.12 130 LEU A CA 1
ATOM 1056 C C . LEU A 1 130 ? 11.166 6.773 -2.633 1.00 96.12 130 LEU A C 1
ATOM 1058 O O . LEU A 1 130 ? 11.928 6.006 -3.222 1.00 96.12 130 LEU A O 1
ATOM 1062 N N . ILE A 1 131 ? 10.938 8.018 -3.069 1.00 96.00 131 ILE A N 1
ATOM 1063 C CA . ILE A 1 131 ? 11.475 8.527 -4.342 1.00 96.00 131 ILE A CA 1
ATOM 1064 C C . ILE A 1 131 ? 13.005 8.377 -4.409 1.00 96.00 131 ILE A C 1
ATOM 1066 O O . ILE A 1 131 ? 13.482 7.776 -5.373 1.00 96.00 131 ILE A O 1
ATOM 1070 N N . PRO A 1 132 ? 13.795 8.809 -3.402 1.00 96.56 132 PRO A N 1
ATOM 1071 C CA . PRO A 1 132 ? 15.251 8.673 -3.464 1.00 96.56 132 PRO A CA 1
ATOM 1072 C C . PRO A 1 132 ? 15.724 7.218 -3.563 1.00 96.56 132 PRO A C 1
ATOM 1074 O O . PRO A 1 132 ? 16.767 6.954 -4.156 1.00 96.56 132 PRO A O 1
ATOM 1077 N N . PHE A 1 133 ? 14.972 6.269 -2.999 1.00 96.25 133 PHE A N 1
ATOM 1078 C CA . PHE A 1 133 ? 15.292 4.843 -3.065 1.00 96.25 133 PHE A CA 1
ATOM 1079 C C . PHE A 1 133 ? 14.960 4.273 -4.443 1.00 96.25 133 PHE A C 1
ATOM 1081 O O . PHE A 1 133 ? 15.786 3.575 -5.024 1.00 96.25 133 PHE A O 1
ATOM 1088 N N . ALA A 1 134 ? 13.799 4.614 -5.007 1.00 97.25 134 ALA A N 1
ATOM 1089 C CA . ALA A 1 134 ? 13.419 4.182 -6.350 1.00 97.25 134 ALA A CA 1
ATOM 1090 C C . ALA A 1 134 ? 14.416 4.689 -7.406 1.00 97.25 134 ALA A C 1
ATOM 1092 O O . ALA A 1 134 ? 14.866 3.913 -8.250 1.00 97.25 134 ALA A O 1
ATOM 1093 N N . GLU A 1 135 ? 14.845 5.951 -7.318 1.00 97.25 135 GLU A N 1
ATOM 1094 C CA . GLU A 1 135 ? 15.823 6.536 -8.247 1.00 97.25 135 GLU A CA 1
ATOM 1095 C C . GLU A 1 135 ? 17.186 5.813 -8.227 1.00 97.25 135 GLU A C 1
ATOM 1097 O O . GLU A 1 135 ? 17.834 5.684 -9.268 1.00 97.25 135 GLU A O 1
ATOM 1102 N N . GLN A 1 136 ? 17.603 5.238 -7.091 1.00 96.44 136 GLN A N 1
ATOM 1103 C CA . GLN A 1 136 ? 18.815 4.404 -7.036 1.00 96.44 136 GLN A CA 1
ATOM 1104 C C . GLN A 1 136 ? 18.691 3.141 -7.897 1.00 96.44 136 GLN A C 1
ATOM 1106 O O . GLN A 1 136 ? 19.680 2.687 -8.473 1.00 96.44 136 GLN A O 1
ATOM 1111 N N . TYR A 1 137 ? 17.490 2.566 -8.002 1.00 97.12 137 TYR A N 1
ATOM 1112 C CA . TYR A 1 137 ? 17.242 1.376 -8.815 1.00 97.12 137 TYR A CA 1
ATOM 1113 C C . TYR A 1 137 ? 17.072 1.696 -10.298 1.00 97.12 137 TYR A C 1
ATOM 1115 O O . TYR A 1 137 ? 17.444 0.870 -11.128 1.00 97.12 137 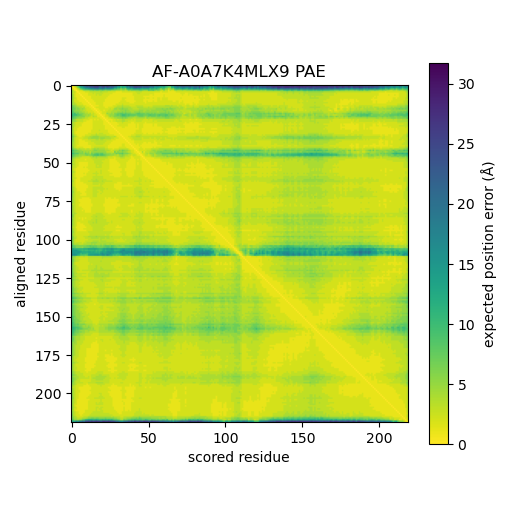TYR A O 1
ATOM 1123 N N . LYS A 1 138 ? 16.582 2.889 -10.654 1.00 97.25 138 LYS A N 1
ATOM 1124 C CA . LYS A 1 138 ? 16.375 3.270 -12.063 1.00 97.25 138 LYS A CA 1
ATOM 1125 C C . LYS A 1 138 ? 17.657 3.301 -12.892 1.00 97.25 138 LYS A C 1
ATOM 1127 O O . LYS A 1 138 ? 17.594 3.148 -14.107 1.00 97.25 138 LYS A O 1
ATOM 1132 N N . ASN A 1 139 ? 18.803 3.456 -12.233 1.00 94.06 139 ASN A N 1
ATOM 1133 C CA . ASN A 1 139 ? 20.117 3.496 -12.870 1.00 94.06 139 ASN A CA 1
ATOM 1134 C C . ASN A 1 139 ? 20.827 2.131 -12.909 1.00 94.06 139 ASN A C 1
ATOM 1136 O O . ASN A 1 139 ? 21.922 2.030 -13.462 1.00 94.06 139 ASN A O 1
ATOM 1140 N N . LYS A 1 140 ? 20.244 1.074 -12.328 1.00 97.25 140 LYS A N 1
ATOM 1141 C CA . LYS A 1 140 ? 20.861 -0.258 -12.326 1.00 97.25 140 LYS A CA 1
ATOM 1142 C C . LYS A 1 140 ? 20.608 -0.975 -13.650 1.00 97.25 140 LYS A C 1
ATOM 1144 O O . LYS A 1 140 ? 19.472 -1.046 -14.116 1.00 97.25 140 LYS A O 1
ATOM 1149 N N . LEU A 1 141 ? 21.669 -1.528 -14.243 1.00 97.12 141 LEU A N 1
ATOM 1150 C CA . LEU A 1 141 ? 21.611 -2.165 -15.564 1.00 97.12 141 LEU A CA 1
ATOM 1151 C C . LEU A 1 141 ? 20.589 -3.306 -15.623 1.00 97.12 141 LEU A C 1
ATOM 1153 O O . LEU A 1 141 ? 19.804 -3.369 -16.562 1.00 97.12 141 LEU A O 1
ATOM 1157 N N . ASP A 1 142 ? 20.543 -4.166 -14.607 1.00 97.19 142 ASP A N 1
ATOM 1158 C CA . ASP A 1 142 ? 19.589 -5.274 -14.536 1.00 97.19 142 ASP A CA 1
ATOM 1159 C C . ASP A 1 142 ? 18.132 -4.783 -14.493 1.00 97.19 142 ASP A C 1
ATOM 1161 O O . ASP A 1 142 ? 17.262 -5.342 -15.161 1.00 97.19 142 ASP A O 1
ATOM 1165 N N . VAL A 1 143 ? 17.861 -3.694 -13.769 1.00 97.50 143 VAL A N 1
ATOM 1166 C CA . VAL A 1 143 ? 16.532 -3.071 -13.693 1.00 97.50 143 VAL A CA 1
ATOM 1167 C C . VAL A 1 143 ? 16.141 -2.448 -15.032 1.00 97.50 143 VAL A C 1
ATOM 1169 O O . VAL A 1 143 ? 15.012 -2.636 -15.490 1.00 97.50 143 VAL A O 1
ATOM 1172 N N . ILE A 1 144 ? 17.072 -1.751 -15.688 1.00 97.81 144 ILE A N 1
ATOM 1173 C CA . ILE A 1 144 ? 16.857 -1.148 -17.009 1.00 97.81 144 ILE A CA 1
ATOM 1174 C C . ILE A 1 144 ? 16.534 -2.227 -18.048 1.00 97.81 144 ILE A C 1
ATOM 1176 O O . ILE A 1 144 ? 15.572 -2.077 -18.804 1.00 97.81 144 ILE A O 1
ATOM 1180 N N . GLU A 1 145 ? 17.294 -3.323 -18.085 1.00 97.69 145 GLU A N 1
ATOM 1181 C CA . GLU A 1 145 ? 17.052 -4.412 -19.036 1.00 97.69 145 GLU A CA 1
ATOM 1182 C C . GLU A 1 145 ? 15.712 -5.110 -18.775 1.00 97.69 145 GLU A C 1
ATOM 1184 O O . GLU A 1 145 ? 14.936 -5.330 -19.710 1.00 97.69 145 GLU A O 1
ATOM 1189 N N . ARG A 1 146 ? 15.357 -5.355 -17.507 1.00 96.88 146 ARG A N 1
ATOM 1190 C CA . ARG A 1 146 ? 14.024 -5.868 -17.143 1.00 96.88 146 ARG A CA 1
ATOM 1191 C C . ARG A 1 146 ? 12.908 -4.931 -17.606 1.00 96.88 146 ARG A C 1
ATOM 1193 O O . ARG A 1 146 ? 11.948 -5.384 -18.226 1.00 96.88 146 ARG A O 1
ATOM 1200 N N . ALA A 1 147 ? 13.051 -3.624 -17.385 1.00 97.44 147 ALA A N 1
ATOM 1201 C CA . ALA A 1 147 ? 12.077 -2.630 -17.827 1.00 97.44 147 ALA A CA 1
ATOM 1202 C C . ALA A 1 147 ? 11.956 -2.551 -19.359 1.00 97.44 147 ALA A C 1
ATOM 1204 O O . ALA A 1 147 ? 10.856 -2.359 -19.883 1.00 97.44 147 ALA A O 1
ATOM 1205 N N . LYS A 1 148 ? 13.059 -2.733 -20.100 1.00 97.44 148 LYS A N 1
ATOM 1206 C CA . LYS A 1 148 ? 13.039 -2.806 -21.570 1.00 97.44 148 LYS A CA 1
ATOM 1207 C C . LYS A 1 148 ? 12.237 -4.005 -22.063 1.00 97.44 148 LYS A C 1
ATOM 1209 O O . LYS A 1 148 ? 11.408 -3.824 -22.958 1.00 97.44 148 LYS A O 1
ATOM 1214 N N . MET A 1 149 ? 12.469 -5.185 -21.486 1.00 97.00 149 MET A N 1
ATOM 1215 C CA . MET A 1 149 ? 11.764 -6.420 -21.849 1.00 97.00 149 MET A CA 1
ATOM 1216 C C . MET A 1 149 ? 10.267 -6.323 -21.531 1.00 97.00 149 MET A C 1
ATOM 1218 O O . MET A 1 149 ? 9.429 -6.495 -22.418 1.00 97.00 149 MET A O 1
ATOM 1222 N N . GLU A 1 150 ? 9.922 -5.957 -20.296 1.00 96.31 150 GLU A N 1
ATOM 1223 C CA . GLU A 1 150 ? 8.526 -5.834 -19.856 1.00 96.31 150 GLU A CA 1
ATOM 1224 C C . GLU A 1 150 ? 7.780 -4.702 -20.577 1.00 96.31 150 GLU A C 1
ATOM 1226 O O . GLU A 1 150 ? 6.609 -4.837 -20.949 1.00 96.31 150 GLU A O 1
ATOM 1231 N N . GLY A 1 151 ? 8.468 -3.588 -20.839 1.00 96.62 151 GLY A N 1
ATOM 1232 C CA . GLY A 1 151 ? 7.932 -2.479 -21.619 1.00 96.62 151 GLY A CA 1
ATOM 1233 C C . GLY A 1 151 ? 7.617 -2.885 -23.060 1.00 96.62 151 GLY A C 1
ATOM 1234 O O . GLY A 1 151 ? 6.545 -2.553 -23.563 1.00 96.62 151 GLY A O 1
ATOM 1235 N N . ALA A 1 152 ? 8.502 -3.645 -23.714 1.00 97.19 152 ALA A N 1
ATOM 1236 C CA . ALA A 1 152 ? 8.267 -4.153 -25.067 1.00 97.19 152 ALA A CA 1
ATOM 1237 C C . ALA A 1 152 ? 7.079 -5.125 -25.123 1.00 97.19 152 ALA A C 1
ATOM 1239 O O . ALA A 1 152 ? 6.205 -4.980 -25.980 1.00 97.19 152 ALA A O 1
ATOM 1240 N N . LYS A 1 153 ? 6.996 -6.055 -24.162 1.00 95.81 153 LYS A N 1
ATOM 1241 C CA . LYS A 1 153 ? 5.857 -6.971 -24.015 1.00 95.81 153 LYS A CA 1
ATOM 1242 C C . LYS A 1 153 ? 4.543 -6.204 -23.846 1.00 95.81 153 LYS A C 1
ATOM 1244 O O . LYS A 1 153 ? 3.571 -6.468 -24.550 1.00 95.81 153 LYS A O 1
ATOM 1249 N N . THR A 1 154 ? 4.522 -5.212 -22.957 1.00 94.56 154 THR A N 1
ATOM 1250 C CA . THR A 1 154 ? 3.326 -4.395 -22.700 1.00 94.56 154 THR A CA 1
ATOM 1251 C C . THR A 1 154 ? 2.907 -3.598 -23.933 1.00 94.56 154 THR A C 1
ATOM 1253 O O . THR A 1 154 ? 1.722 -3.580 -24.262 1.00 94.56 154 THR A O 1
ATOM 1256 N N . ALA A 1 155 ? 3.857 -2.974 -24.636 1.00 95.88 155 ALA A N 1
ATOM 1257 C CA . ALA A 1 155 ? 3.584 -2.225 -25.862 1.00 95.88 155 ALA A CA 1
ATOM 1258 C C . ALA A 1 155 ? 2.963 -3.126 -26.938 1.00 95.88 155 ALA A C 1
ATOM 1260 O O . ALA A 1 155 ? 1.960 -2.754 -27.542 1.00 95.88 155 ALA A O 1
ATOM 1261 N N . SER A 1 156 ? 3.490 -4.344 -27.104 1.00 95.94 156 SER A N 1
ATOM 1262 C CA . SER A 1 156 ? 2.949 -5.328 -28.047 1.00 95.94 156 SER A CA 1
ATOM 1263 C C . SER A 1 156 ? 1.520 -5.765 -27.713 1.00 95.94 156 SER A C 1
ATOM 1265 O O . SER A 1 156 ? 0.741 -6.010 -28.626 1.00 95.94 156 SER A O 1
ATOM 1267 N N . ILE A 1 157 ? 1.173 -5.889 -26.428 1.00 94.25 157 ILE A N 1
ATOM 1268 C CA . ILE A 1 157 ? -0.153 -6.359 -25.992 1.00 94.25 157 ILE A CA 1
ATOM 1269 C C . ILE A 1 157 ? -1.185 -5.226 -26.004 1.00 94.25 157 ILE A C 1
ATOM 1271 O O . ILE A 1 157 ? -2.342 -5.439 -26.355 1.00 94.25 157 ILE A O 1
ATOM 1275 N N . LYS A 1 158 ? -0.794 -4.026 -25.563 1.00 93.06 158 LYS A N 1
ATOM 1276 C CA . LYS A 1 158 ? -1.713 -2.897 -25.347 1.00 93.06 158 LYS A CA 1
ATOM 1277 C C . LYS A 1 158 ? -1.762 -1.910 -26.515 1.00 93.06 158 LYS A C 1
ATOM 1279 O O . LYS A 1 158 ? -2.641 -1.055 -26.524 1.00 93.06 158 LYS A O 1
ATOM 1284 N N . GLY A 1 159 ? -0.818 -1.983 -27.456 1.00 92.94 159 GLY A N 1
ATOM 1285 C CA . GLY A 1 159 ? -0.686 -1.016 -28.552 1.00 92.94 159 GLY A CA 1
ATOM 1286 C C . GLY A 1 159 ? -0.235 0.379 -28.100 1.00 92.94 159 GLY A C 1
ATOM 1287 O O . GLY A 1 159 ? -0.389 1.352 -28.832 1.00 92.94 159 GLY A O 1
ATOM 1288 N N . TRP A 1 160 ? 0.284 0.506 -26.877 1.00 95.06 160 TRP A N 1
ATOM 1289 C CA . TRP A 1 160 ? 0.793 1.770 -26.341 1.00 95.06 160 TRP A CA 1
ATOM 1290 C 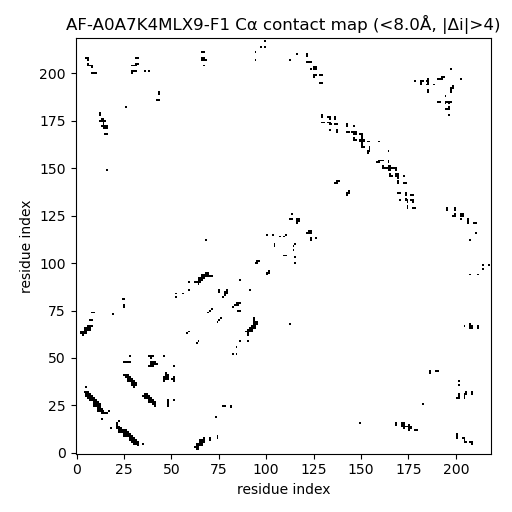C . TRP A 1 160 ? 2.202 2.069 -26.853 1.00 95.06 160 TRP A C 1
ATOM 1292 O O . TRP A 1 160 ? 2.913 1.175 -27.316 1.00 95.06 160 TRP A O 1
ATOM 1302 N N . SER A 1 161 ? 2.637 3.329 -26.736 1.00 97.06 161 SER A N 1
ATOM 1303 C CA . SER A 1 161 ? 3.984 3.697 -27.169 1.00 97.06 161 SER A CA 1
ATOM 1304 C C . SER A 1 161 ? 5.048 2.955 -26.355 1.00 97.06 161 SER A C 1
ATOM 1306 O O . SER A 1 161 ? 4.971 2.836 -25.128 1.00 97.06 161 SER A O 1
ATOM 1308 N N . LEU A 1 162 ? 6.074 2.466 -27.054 1.00 96.94 162 LEU A N 1
ATOM 1309 C CA . LEU A 1 162 ? 7.160 1.702 -26.443 1.00 96.94 162 LEU A CA 1
ATOM 1310 C C . LEU A 1 162 ? 7.888 2.505 -25.360 1.00 96.94 162 LEU A C 1
ATOM 1312 O O . LEU A 1 162 ? 8.228 1.963 -24.312 1.00 96.94 162 LEU A O 1
ATOM 1316 N N . GLU A 1 163 ? 8.103 3.798 -25.597 1.00 97.06 163 GLU A N 1
ATOM 1317 C CA . GLU A 1 163 ? 8.714 4.706 -24.626 1.00 97.06 163 GLU A CA 1
ATOM 1318 C C . GLU A 1 163 ? 7.884 4.799 -23.340 1.00 97.06 163 GLU A C 1
ATOM 1320 O O . GLU A 1 163 ? 8.418 4.614 -22.244 1.00 97.06 163 GLU A O 1
ATOM 1325 N N . PHE A 1 164 ? 6.569 5.003 -23.467 1.00 95.81 164 PHE A N 1
ATOM 1326 C CA . PHE A 1 164 ? 5.667 5.058 -22.321 1.00 95.81 164 PHE A CA 1
ATOM 1327 C C . PHE A 1 164 ? 5.677 3.744 -21.537 1.00 95.81 164 PHE A C 1
ATOM 1329 O O . PHE A 1 164 ? 5.814 3.758 -20.313 1.00 95.81 164 PHE A O 1
ATOM 1336 N N . CYS A 1 165 ? 5.580 2.606 -22.228 1.00 96.81 165 CYS A N 1
ATOM 1337 C CA . CYS A 1 165 ? 5.600 1.294 -21.590 1.00 96.81 165 CYS A CA 1
ATOM 1338 C C . CYS A 1 165 ? 6.920 1.014 -20.869 1.00 96.81 165 CYS A C 1
ATOM 1340 O O . CYS A 1 165 ? 6.893 0.511 -19.749 1.00 96.81 165 CYS A O 1
ATOM 1342 N N . ARG A 1 166 ? 8.065 1.368 -21.466 1.00 97.06 166 ARG A N 1
ATOM 1343 C CA . ARG A 1 166 ? 9.385 1.219 -20.832 1.00 97.06 166 ARG A CA 1
ATOM 1344 C C . ARG A 1 166 ? 9.518 2.090 -19.592 1.00 97.06 166 ARG A C 1
ATOM 1346 O O . ARG A 1 166 ? 9.944 1.592 -18.555 1.00 97.06 166 ARG A O 1
ATOM 1353 N N . LYS A 1 167 ? 9.109 3.359 -19.673 1.00 97.06 167 LYS A N 1
ATOM 1354 C CA . LYS A 1 167 ? 9.117 4.271 -18.523 1.00 97.06 167 LYS A CA 1
ATOM 1355 C C . LYS A 1 167 ? 8.226 3.749 -17.398 1.00 97.06 167 LYS A C 1
ATOM 1357 O O . LYS A 1 167 ? 8.664 3.666 -16.258 1.00 97.06 167 LYS A O 1
ATOM 1362 N N . ARG A 1 168 ? 7.004 3.324 -17.729 1.00 95.50 168 ARG A N 1
ATOM 1363 C CA . ARG A 1 168 ? 6.073 2.733 -16.763 1.00 95.50 168 ARG A CA 1
ATOM 1364 C C . ARG A 1 168 ? 6.648 1.470 -16.119 1.00 95.50 168 ARG A C 1
ATOM 1366 O O . ARG A 1 168 ? 6.547 1.322 -14.908 1.00 95.50 168 ARG A O 1
ATOM 1373 N N . ALA A 1 169 ? 7.237 0.570 -16.906 1.00 97.31 169 ALA A N 1
ATOM 1374 C CA . ALA A 1 169 ? 7.863 -0.644 -16.391 1.00 97.31 169 ALA A CA 1
ATOM 1375 C C . ALA A 1 169 ? 9.029 -0.321 -15.445 1.00 97.31 169 ALA A C 1
ATOM 1377 O O . ALA A 1 169 ? 9.127 -0.911 -14.373 1.00 97.31 169 ALA A O 1
ATOM 1378 N N . LEU A 1 170 ? 9.865 0.655 -15.812 1.00 98.06 170 LEU A N 1
ATOM 1379 C CA . LEU A 1 170 ? 10.967 1.131 -14.981 1.00 98.06 170 LEU A CA 1
ATOM 1380 C C . LEU A 1 170 ? 10.461 1.690 -13.648 1.00 98.06 170 LEU A C 1
ATOM 1382 O O . LEU A 1 170 ? 10.980 1.315 -12.600 1.00 98.06 170 LEU A O 1
ATOM 1386 N N . ASP A 1 171 ? 9.432 2.540 -13.677 1.00 96.50 171 ASP A N 1
ATOM 1387 C CA . ASP A 1 171 ? 8.830 3.122 -12.474 1.00 96.50 171 ASP A CA 1
ATOM 1388 C C . ASP A 1 171 ? 8.228 2.041 -11.553 1.00 96.50 171 ASP A C 1
ATOM 1390 O O . ASP A 1 171 ? 8.432 2.096 -10.343 1.00 96.50 171 ASP A O 1
ATOM 1394 N N . LEU A 1 172 ? 7.547 1.029 -12.106 1.00 96.25 172 LEU A N 1
ATOM 1395 C CA . LEU A 1 172 ? 6.959 -0.069 -11.323 1.00 96.25 172 LEU A CA 1
ATOM 1396 C C . LEU A 1 172 ? 8.029 -0.958 -10.676 1.00 96.25 172 LEU A C 1
ATOM 1398 O O . LEU A 1 172 ? 7.999 -1.175 -9.467 1.00 96.25 172 LEU A O 1
ATOM 1402 N N . ILE A 1 173 ? 9.007 -1.423 -11.459 1.00 97.88 173 ILE A N 1
ATOM 1403 C CA . ILE A 1 173 ? 10.075 -2.300 -10.959 1.00 97.88 173 ILE A CA 1
ATOM 1404 C C . ILE A 1 173 ? 10.916 -1.568 -9.907 1.00 97.88 173 ILE A C 1
ATOM 1406 O O . ILE A 1 173 ? 11.200 -2.122 -8.845 1.00 97.88 173 ILE A O 1
ATOM 1410 N N . SER A 1 174 ? 11.312 -0.320 -10.182 1.00 98.12 174 SER A N 1
ATOM 1411 C CA . SER A 1 174 ? 12.121 0.472 -9.247 1.00 98.12 174 SER A CA 1
ATOM 1412 C C . SER A 1 174 ? 11.364 0.828 -7.967 1.00 98.12 174 SER A C 1
ATOM 1414 O O . SER A 1 174 ? 11.949 0.745 -6.888 1.00 98.12 174 SER A O 1
ATOM 1416 N N . GLY A 1 175 ? 10.071 1.155 -8.063 1.00 97.38 175 GLY A N 1
ATOM 1417 C CA . GLY A 1 175 ? 9.210 1.388 -6.903 1.00 97.38 175 GLY A CA 1
ATOM 1418 C C . GLY A 1 175 ? 9.077 0.142 -6.028 1.00 97.38 175 GLY A C 1
ATOM 1419 O O . GLY A 1 175 ? 9.326 0.205 -4.827 1.00 97.38 175 GLY A O 1
ATOM 1420 N N . GLY A 1 176 ? 8.804 -1.011 -6.639 1.00 97.38 176 GLY A N 1
ATOM 1421 C CA . GLY A 1 176 ? 8.735 -2.291 -5.938 1.00 97.38 176 GLY A CA 1
ATOM 1422 C C . GLY A 1 176 ? 10.032 -2.672 -5.215 1.00 97.38 176 GLY A C 1
ATOM 1423 O O . GLY A 1 176 ? 10.021 -3.115 -4.066 1.00 97.38 176 GLY A O 1
ATOM 1424 N N . LEU A 1 177 ? 11.182 -2.440 -5.857 1.00 98.00 177 LEU A N 1
ATOM 1425 C CA . LEU A 1 177 ? 12.495 -2.652 -5.239 1.00 98.00 177 LEU A CA 1
ATOM 1426 C C . LEU A 1 177 ? 12.776 -1.674 -4.089 1.00 98.00 177 LEU A C 1
ATOM 1428 O O . LEU A 1 177 ? 13.406 -2.062 -3.107 1.00 98.00 177 LEU A O 1
ATOM 1432 N N . ALA A 1 178 ? 12.307 -0.429 -4.185 1.00 98.25 178 ALA A N 1
ATOM 1433 C CA . ALA A 1 178 ? 12.433 0.557 -3.116 1.00 98.25 178 ALA A CA 1
ATOM 1434 C C . ALA A 1 178 ? 11.605 0.181 -1.878 1.00 98.25 178 ALA A C 1
ATOM 1436 O O . ALA A 1 178 ? 12.116 0.259 -0.758 1.00 98.25 178 ALA A O 1
ATOM 1437 N N . ILE A 1 179 ? 10.363 -0.276 -2.073 1.00 98.19 179 ILE A N 1
ATOM 1438 C CA . ILE A 1 179 ? 9.511 -0.791 -0.991 1.00 98.19 179 ILE A CA 1
ATOM 1439 C C . ILE A 1 179 ? 10.216 -1.964 -0.304 1.00 98.19 179 ILE A C 1
ATOM 1441 O O . ILE A 1 179 ? 10.439 -1.930 0.903 1.00 98.19 179 ILE A O 1
ATOM 1445 N N . LEU A 1 180 ? 10.677 -2.957 -1.071 1.00 97.94 180 LEU A N 1
ATOM 1446 C CA . LEU A 1 180 ? 11.344 -4.132 -0.508 1.00 97.94 180 LEU A CA 1
ATOM 1447 C C . LEU A 1 180 ? 12.650 -3.786 0.234 1.00 97.94 180 LEU A C 1
ATOM 1449 O O . LEU A 1 180 ? 12.924 -4.336 1.300 1.00 97.94 180 LEU A O 1
ATOM 1453 N N . ASP A 1 181 ? 13.469 -2.876 -0.297 1.00 98.06 181 ASP A N 1
ATOM 1454 C CA . ASP A 1 181 ? 14.706 -2.444 0.367 1.00 98.06 181 ASP A CA 1
ATOM 1455 C C . ASP A 1 181 ? 14.434 -1.714 1.688 1.00 98.06 181 ASP A C 1
ATOM 1457 O O . ASP A 1 181 ? 15.070 -1.995 2.708 1.00 98.06 181 ASP A O 1
ATOM 1461 N N . THR A 1 182 ? 13.471 -0.792 1.692 1.00 98.44 182 THR A N 1
ATOM 1462 C CA . THR A 1 182 ? 13.104 -0.052 2.906 1.00 98.44 182 THR A CA 1
ATOM 1463 C C . THR A 1 182 ? 12.435 -0.954 3.940 1.00 98.44 182 THR A C 1
ATOM 1465 O O . THR A 1 182 ? 12.742 -0.831 5.127 1.00 98.44 182 THR A O 1
ATOM 146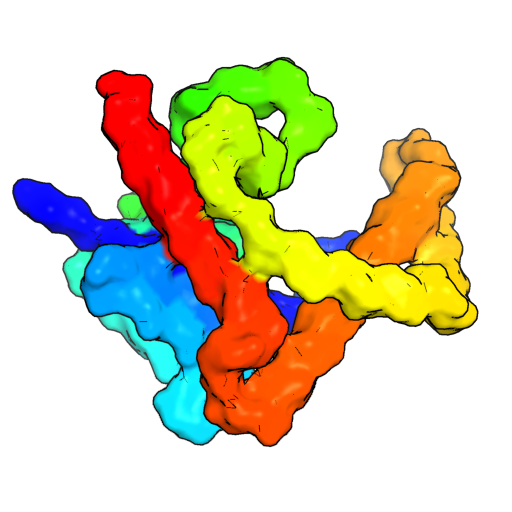8 N N . TYR A 1 183 ? 11.633 -1.926 3.508 1.00 98.44 183 TYR A N 1
ATOM 1469 C CA . TYR A 1 183 ? 11.076 -2.971 4.362 1.00 98.44 183 TYR A CA 1
ATOM 1470 C C . TYR A 1 183 ? 12.163 -3.835 5.021 1.00 98.44 183 TYR A C 1
ATOM 1472 O O . TYR A 1 183 ? 12.165 -4.034 6.236 1.00 98.44 183 TYR A O 1
ATOM 1480 N N . ASN A 1 184 ? 13.163 -4.282 4.257 1.00 97.75 184 ASN A N 1
ATOM 1481 C CA . ASN A 1 184 ? 14.283 -5.047 4.813 1.00 97.75 184 ASN A CA 1
ATOM 1482 C C . ASN A 1 184 ? 15.065 -4.245 5.866 1.00 97.75 184 ASN A C 1
ATOM 1484 O O . ASN A 1 184 ? 15.544 -4.805 6.854 1.00 97.75 184 ASN A O 1
ATOM 1488 N N . LYS A 1 185 ? 15.197 -2.925 5.680 1.00 97.81 185 LYS A N 1
ATOM 1489 C CA . LYS A 1 185 ? 15.793 -2.029 6.685 1.00 97.81 185 LYS A CA 1
ATOM 1490 C C . LYS A 1 185 ? 14.913 -1.917 7.931 1.00 97.81 185 LYS A C 1
ATOM 1492 O O . LYS A 1 185 ? 15.445 -1.964 9.036 1.00 97.81 185 LYS A O 1
ATOM 1497 N N . PHE A 1 186 ? 13.596 -1.839 7.760 1.00 98.06 186 PHE A N 1
ATOM 1498 C CA . PHE A 1 186 ? 12.630 -1.830 8.857 1.00 98.06 186 PHE A CA 1
ATOM 1499 C C . PHE A 1 186 ? 12.702 -3.101 9.716 1.00 98.06 186 PHE A C 1
ATOM 1501 O O . PHE A 1 186 ? 12.821 -2.990 10.938 1.00 98.06 186 PHE A O 1
ATOM 1508 N N . ILE A 1 187 ? 12.780 -4.288 9.101 1.00 97.00 187 ILE A N 1
ATOM 1509 C CA . ILE A 1 187 ? 12.990 -5.550 9.834 1.00 97.00 187 ILE A CA 1
ATOM 1510 C C . ILE A 1 187 ? 14.301 -5.514 10.624 1.00 97.00 187 ILE A C 1
ATOM 1512 O O . ILE A 1 187 ? 14.319 -5.830 11.810 1.00 97.00 187 ILE A O 1
ATOM 1516 N N . ARG A 1 188 ? 15.408 -5.094 9.994 1.00 96.38 188 ARG A N 1
ATOM 1517 C CA . ARG A 1 188 ? 16.719 -5.006 10.668 1.00 96.38 188 ARG A CA 1
ATOM 1518 C C . ARG A 1 188 ? 16.716 -4.027 11.841 1.00 96.38 188 ARG A C 1
ATOM 1520 O O . ARG A 1 188 ? 17.479 -4.212 12.780 1.00 96.38 188 ARG A O 1
ATOM 1527 N N . SER A 1 189 ? 15.861 -3.006 11.788 1.00 96.06 189 SER A N 1
ATOM 1528 C CA . SER A 1 189 ? 15.624 -2.072 12.894 1.00 96.06 189 SER A CA 1
ATOM 1529 C C . SER A 1 189 ? 14.592 -2.559 13.917 1.00 96.06 189 SER A C 1
ATOM 1531 O O . SER A 1 189 ? 14.130 -1.760 14.727 1.00 96.06 189 SER A O 1
ATOM 1533 N N . ASN A 1 190 ? 14.202 -3.835 13.865 1.00 94.19 190 ASN A N 1
ATOM 1534 C CA . ASN A 1 190 ? 13.188 -4.443 14.722 1.00 94.19 190 ASN A CA 1
ATOM 1535 C C . ASN A 1 190 ? 11.867 -3.658 14.751 1.00 94.19 190 ASN A C 1
ATOM 1537 O O . ASN A 1 190 ? 11.326 -3.364 15.813 1.00 94.19 190 ASN A O 1
ATOM 1541 N N . GLY A 1 191 ? 11.372 -3.264 13.578 1.00 95.25 191 GLY A N 1
ATOM 1542 C CA . GLY A 1 191 ? 10.070 -2.613 13.489 1.00 95.25 191 GLY A CA 1
ATOM 1543 C C . GLY A 1 191 ? 10.057 -1.131 13.884 1.00 95.25 191 GLY A C 1
ATOM 1544 O O . GLY A 1 191 ? 9.001 -0.606 14.222 1.00 95.25 191 GLY A O 1
ATOM 1545 N N . SER A 1 192 ? 11.205 -0.441 13.870 1.00 96.50 192 SER A N 1
ATOM 1546 C CA . SER A 1 192 ? 11.289 0.972 14.264 1.00 96.50 192 SER A CA 1
ATOM 1547 C C . SER A 1 192 ? 10.300 1.876 13.509 1.00 96.50 192 SER A C 1
ATOM 1549 O O . SER A 1 192 ? 10.306 1.946 12.271 1.00 96.50 192 SER A O 1
ATOM 1551 N N . SER A 1 193 ? 9.522 2.648 14.275 1.00 96.69 193 SER A N 1
ATOM 1552 C CA . SER A 1 193 ? 8.607 3.679 13.768 1.00 96.69 193 SER A CA 1
ATOM 1553 C C . SER A 1 193 ? 9.323 4.841 13.072 1.00 96.69 193 SER A C 1
ATOM 1555 O O . SER A 1 193 ? 8.725 5.578 12.286 1.00 96.69 193 SER A O 1
ATOM 1557 N N . ASP A 1 194 ? 10.630 4.989 13.299 1.00 97.44 194 ASP A N 1
ATOM 1558 C CA . ASP A 1 194 ? 11.445 5.998 12.630 1.00 97.44 194 ASP A CA 1
ATOM 1559 C C . ASP A 1 194 ? 11.886 5.600 11.223 1.00 97.44 194 ASP A C 1
ATOM 1561 O O . ASP A 1 194 ? 12.366 6.456 10.466 1.00 97.44 194 ASP A O 1
ATOM 1565 N N . SER A 1 195 ? 11.704 4.332 10.851 1.00 98.06 195 SER A N 1
ATOM 1566 C CA . SER A 1 195 ? 12.072 3.828 9.535 1.00 98.06 195 SER A CA 1
ATOM 1567 C C . SER A 1 195 ? 11.254 4.474 8.411 1.00 98.06 195 SER A C 1
ATOM 1569 O O . SER A 1 195 ? 10.104 4.886 8.576 1.00 98.06 195 SER A O 1
ATOM 1571 N N . ILE A 1 196 ? 11.853 4.517 7.219 1.00 98.38 196 ILE A N 1
ATOM 1572 C CA . ILE A 1 196 ? 11.183 5.007 6.009 1.00 98.38 196 ILE A CA 1
ATOM 1573 C C . ILE A 1 196 ? 9.961 4.155 5.667 1.00 98.38 196 ILE A C 1
ATOM 1575 O O . ILE A 1 196 ? 8.926 4.709 5.318 1.00 98.38 196 ILE A O 1
ATOM 1579 N N . PHE A 1 197 ? 10.072 2.831 5.796 1.00 98.56 197 PHE A N 1
ATOM 1580 C CA . PHE A 1 197 ? 8.970 1.924 5.493 1.00 98.56 197 PHE A CA 1
ATOM 1581 C C . PHE A 1 197 ? 7.778 2.146 6.423 1.00 98.56 197 PHE A C 1
ATOM 1583 O O . PHE A 1 197 ? 6.661 2.268 5.940 1.00 98.56 197 PHE A O 1
ATOM 1590 N N . TYR A 1 198 ? 8.008 2.276 7.735 1.00 98.44 198 TYR A N 1
ATOM 1591 C CA . TYR A 1 198 ? 6.925 2.548 8.680 1.00 98.44 198 TYR A CA 1
ATOM 1592 C C . TYR A 1 198 ? 6.222 3.868 8.357 1.00 98.44 198 TYR A C 1
ATOM 1594 O O . TYR A 1 198 ? 5.004 3.902 8.220 1.00 98.44 198 TYR A O 1
ATOM 1602 N N . LYS A 1 199 ? 6.989 4.951 8.174 1.00 98.50 199 LYS A N 1
ATOM 1603 C CA . LYS A 1 199 ? 6.443 6.279 7.841 1.00 98.50 199 LYS A CA 1
ATOM 1604 C C . LYS A 1 199 ? 5.681 6.283 6.518 1.00 98.50 199 LYS A C 1
ATOM 1606 O O . LYS A 1 199 ? 4.723 7.035 6.383 1.00 98.50 199 LYS A O 1
ATOM 1611 N N . TYR A 1 200 ? 6.117 5.469 5.561 1.00 98.44 200 TYR A N 1
ATOM 1612 C CA . TYR A 1 200 ? 5.425 5.249 4.298 1.00 98.44 200 TYR A CA 1
ATOM 1613 C C . TYR A 1 200 ? 4.100 4.507 4.519 1.00 98.44 200 TYR A C 1
ATOM 1615 O O . TYR A 1 200 ? 3.051 5.103 4.318 1.00 98.44 200 TYR A O 1
ATOM 1623 N N . ALA A 1 201 ? 4.148 3.278 5.033 1.00 98.12 201 ALA A N 1
ATOM 1624 C CA . ALA A 1 201 ? 2.987 2.398 5.140 1.00 98.12 201 ALA A CA 1
ATOM 1625 C C . ALA A 1 201 ? 1.924 2.923 6.128 1.00 98.12 201 ALA A C 1
ATOM 1627 O O . ALA A 1 201 ? 0.740 2.978 5.820 1.00 98.12 201 ALA A O 1
ATOM 1628 N N . ILE A 1 202 ? 2.324 3.391 7.318 1.00 98.31 202 ILE A N 1
ATOM 1629 C CA . ILE A 1 202 ? 1.382 4.037 8.254 1.00 98.31 202 ILE A CA 1
ATOM 1630 C C . ILE A 1 202 ? 0.909 5.394 7.717 1.00 98.31 202 ILE A C 1
ATOM 1632 O O . ILE A 1 202 ? -0.214 5.817 7.989 1.00 98.31 202 ILE A O 1
ATOM 1636 N N . GLY A 1 203 ? 1.748 6.081 6.938 1.00 98.12 203 GLY A N 1
ATOM 1637 C CA . GLY A 1 203 ? 1.365 7.309 6.251 1.00 98.12 203 GLY A CA 1
ATOM 1638 C C . GLY A 1 203 ? 0.173 7.108 5.314 1.00 98.12 203 GLY A C 1
ATOM 1639 O O . GLY A 1 203 ? -0.696 7.976 5.271 1.00 98.12 203 GLY A O 1
ATOM 1640 N N . ASP A 1 204 ? 0.086 5.960 4.636 1.00 97.44 204 ASP A N 1
ATOM 1641 C CA . ASP A 1 204 ? -1.026 5.635 3.741 1.00 97.44 204 ASP A CA 1
ATOM 1642 C C . ASP A 1 204 ? -2.357 5.562 4.470 1.00 97.44 204 ASP A C 1
ATOM 1644 O O . ASP A 1 204 ? -3.225 6.405 4.234 1.00 97.44 204 ASP A O 1
ATOM 1648 N N . VAL A 1 205 ? -2.481 4.670 5.449 1.00 98.44 205 VAL A N 1
ATOM 1649 C CA . VAL A 1 205 ? -3.723 4.533 6.223 1.00 98.44 205 VAL A CA 1
ATOM 1650 C C . VAL A 1 205 ? -4.095 5.808 6.992 1.00 98.44 205 VAL A C 1
ATOM 1652 O O . VAL A 1 205 ? -5.278 6.127 7.126 1.00 98.44 205 VAL A O 1
ATOM 1655 N N . ARG A 1 206 ? -3.115 6.605 7.446 1.00 98.31 206 ARG A N 1
ATOM 1656 C CA . ARG A 1 206 ? -3.372 7.921 8.061 1.00 98.31 206 ARG A CA 1
ATOM 1657 C C . ARG A 1 206 ? -3.944 8.917 7.057 1.00 98.31 206 ARG A C 1
ATOM 1659 O O . ARG A 1 206 ? -4.942 9.584 7.342 1.00 98.31 206 ARG A O 1
ATOM 1666 N N . THR A 1 207 ? -3.314 9.057 5.893 1.00 98.38 207 THR A N 1
ATOM 1667 C CA . THR A 1 207 ? -3.771 9.977 4.847 1.00 98.38 207 THR A CA 1
ATOM 1668 C C . THR A 1 207 ? -5.133 9.559 4.304 1.00 98.38 207 THR A C 1
ATOM 1670 O O . THR A 1 207 ? -5.994 10.419 4.121 1.00 98.38 207 THR A O 1
ATOM 1673 N N . GLU A 1 208 ? -5.363 8.267 4.092 1.00 98.31 208 GLU A N 1
ATOM 1674 C CA . GLU A 1 208 ? -6.639 7.733 3.620 1.00 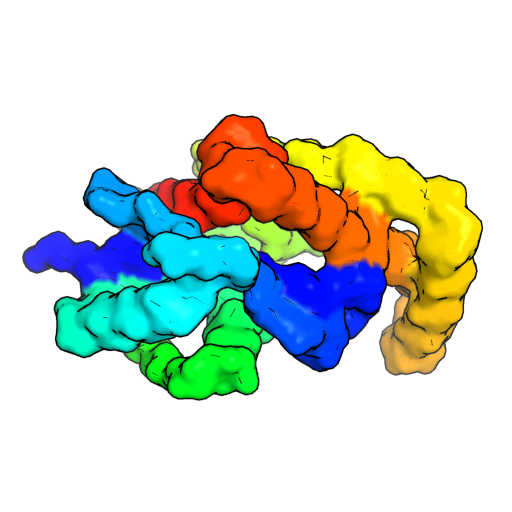98.31 208 GLU A CA 1
ATOM 1675 C C . GLU A 1 208 ? -7.763 7.941 4.633 1.00 98.31 208 GLU A C 1
ATOM 1677 O O . GLU A 1 208 ? -8.831 8.429 4.259 1.00 98.31 208 GLU A O 1
ATOM 1682 N N . TYR A 1 209 ? -7.519 7.698 5.923 1.00 98.12 209 TYR A N 1
ATOM 1683 C CA . TYR A 1 209 ? -8.494 7.999 6.973 1.00 98.12 209 TYR A CA 1
ATOM 1684 C C . TYR A 1 209 ? -8.824 9.497 7.044 1.00 98.12 209 TYR A C 1
ATOM 1686 O O . TYR A 1 209 ? -9.994 9.887 7.116 1.00 98.12 209 TYR A O 1
ATOM 1694 N N . ASN A 1 210 ? -7.809 10.362 6.957 1.00 97.75 210 ASN A N 1
ATOM 1695 C CA . ASN A 1 210 ? -8.001 11.813 6.931 1.00 97.75 210 ASN A CA 1
ATOM 1696 C C . ASN A 1 210 ? -8.780 12.268 5.690 1.00 97.75 210 ASN A C 1
ATOM 1698 O O . ASN A 1 210 ? -9.661 13.130 5.784 1.00 97.75 210 ASN A O 1
ATOM 1702 N N . LEU A 1 211 ? -8.491 11.674 4.531 1.00 97.62 211 LEU A N 1
ATOM 1703 C CA . LEU A 1 211 ? -9.218 11.916 3.292 1.00 97.62 211 LEU A CA 1
ATOM 1704 C C . LEU A 1 211 ? -10.679 11.472 3.420 1.00 97.62 211 LEU A C 1
ATOM 1706 O O . LEU A 1 211 ? -11.575 12.261 3.120 1.00 97.62 211 LEU A O 1
ATOM 1710 N N . TYR A 1 212 ? -10.928 10.264 3.927 1.00 97.44 212 TYR A N 1
ATOM 1711 C CA . TYR A 1 212 ? -12.269 9.757 4.211 1.00 97.44 212 TYR A CA 1
ATOM 1712 C C . TYR A 1 212 ? -13.054 10.719 5.109 1.00 97.44 212 TYR A C 1
ATOM 1714 O O . TYR A 1 212 ? -14.150 11.153 4.747 1.00 97.44 212 TYR A O 1
ATOM 1722 N N . ARG A 1 213 ? -12.479 11.125 6.249 1.00 96.50 213 ARG A N 1
ATOM 1723 C CA . ARG A 1 213 ? -13.117 12.068 7.178 1.00 96.50 213 ARG A CA 1
ATOM 1724 C C . ARG A 1 213 ? -13.454 13.390 6.499 1.00 96.50 213 ARG A C 1
ATOM 1726 O O . ARG A 1 213 ? -14.566 13.889 6.654 1.00 96.50 213 ARG A O 1
ATOM 1733 N N . LYS A 1 214 ? -12.526 13.938 5.711 1.00 96.62 214 LYS A N 1
ATOM 1734 C CA . LYS A 1 214 ? -12.756 15.179 4.966 1.00 96.62 214 LYS A CA 1
ATOM 1735 C C . LYS A 1 214 ? -13.915 15.034 3.984 1.00 96.62 214 LYS A C 1
ATOM 1737 O O . LYS A 1 214 ? -14.829 15.855 3.996 1.00 96.62 214 LYS A O 1
ATOM 1742 N N . LEU A 1 215 ? -13.921 13.965 3.194 1.00 96.00 215 LEU A N 1
ATOM 1743 C CA . LEU A 1 215 ? -14.980 13.676 2.229 1.00 96.00 215 LEU A CA 1
ATOM 1744 C C . LEU A 1 215 ? -16.351 13.516 2.901 1.00 96.00 215 LEU A C 1
ATOM 1746 O O . LEU A 1 215 ? -17.343 14.005 2.372 1.00 96.00 215 LEU A O 1
ATOM 1750 N N . ARG A 1 216 ? -16.417 12.909 4.093 1.00 94.00 216 ARG A N 1
ATOM 1751 C CA . ARG A 1 216 ? -17.666 12.770 4.867 1.00 94.00 216 ARG A CA 1
ATOM 1752 C C . ARG A 1 216 ? -18.257 14.108 5.307 1.00 94.00 216 ARG A C 1
ATOM 1754 O O . ARG A 1 216 ? -19.475 14.217 5.399 1.00 94.00 216 ARG A O 1
ATOM 1761 N N . THR A 1 217 ? -17.413 15.111 5.550 1.00 91.88 217 THR A N 1
ATOM 1762 C CA . THR A 1 217 ? -17.842 16.475 5.913 1.00 91.88 217 THR A CA 1
ATOM 1763 C C . THR A 1 217 ? -18.184 17.361 4.715 1.00 91.88 217 THR A C 1
ATOM 1765 O O . THR A 1 217 ? -18.706 18.453 4.903 1.00 91.88 217 THR A O 1
ATOM 1768 N N . MET A 1 218 ? -17.871 16.915 3.494 1.00 87.12 218 MET A N 1
ATOM 1769 C CA . MET A 1 218 ? -18.150 17.638 2.246 1.00 87.12 218 MET A CA 1
ATOM 1770 C C . MET A 1 218 ? -19.498 17.260 1.614 1.00 87.12 218 MET A C 1
ATOM 1772 O O . MET A 1 218 ? -19.789 17.731 0.514 1.00 87.12 218 MET A O 1
ATOM 1776 N N . ASN A 1 219 ? -20.274 16.401 2.283 1.00 57.16 219 ASN A N 1
ATOM 1777 C CA . ASN A 1 219 ? -21.649 16.072 1.908 1.00 57.16 219 ASN A CA 1
ATOM 1778 C C . ASN A 1 219 ? -22.601 17.228 2.212 1.00 57.16 219 ASN A C 1
ATOM 1780 O O . ASN A 1 219 ? -22.552 17.735 3.356 1.00 57.16 219 ASN A O 1
#

Organism: NCBI:txid2511932